Protein AF-A0A5S9IJX7-F1 (afdb_monomer_lite)

Structure (mmCIF, N/CA/C/O backbone):
data_AF-A0A5S9IJX7-F1
#
_entry.id   AF-A0A5S9IJX7-F1
#
loop_
_atom_site.group_PDB
_atom_site.id
_atom_site.type_symbol
_atom_site.label_atom_id
_atom_site.label_alt_id
_atom_site.label_comp_id
_atom_site.label_asym_id
_atom_site.label_entity_id
_atom_site.label_seq_id
_atom_site.pdbx_PDB_ins_code
_atom_site.Cartn_x
_atom_site.Cartn_y
_atom_site.Cartn_z
_atom_site.occupancy
_atom_site.B_iso_or_equiv
_atom_site.auth_seq_id
_atom_site.auth_comp_id
_atom_site.auth_asym_id
_atom_site.auth_atom_id
_atom_site.pdbx_PDB_model_num
ATOM 1 N N . MET A 1 1 ? 9.844 -19.567 -4.836 1.00 67.69 1 MET A N 1
ATOM 2 C CA . MET A 1 1 ? 9.032 -18.339 -4.987 1.00 67.69 1 MET A CA 1
ATOM 3 C C . MET A 1 1 ? 9.945 -17.162 -4.691 1.00 67.69 1 MET A C 1
ATOM 5 O O . MET A 1 1 ? 10.592 -17.200 -3.646 1.00 67.69 1 MET A O 1
ATOM 9 N N . PRO A 1 2 ? 10.034 -16.175 -5.593 1.00 82.31 2 PRO A N 1
ATOM 10 C CA . PRO A 1 2 ? 10.912 -15.022 -5.441 1.00 82.31 2 PRO A CA 1
ATOM 11 C C . PRO A 1 2 ? 10.590 -14.220 -4.182 1.00 82.31 2 PRO A C 1
ATOM 13 O O . PRO A 1 2 ? 9.447 -14.183 -3.715 1.00 82.31 2 PRO A O 1
ATOM 16 N N . VAL A 1 3 ? 11.617 -13.590 -3.617 1.00 82.75 3 VAL A N 1
ATOM 17 C CA . VAL A 1 3 ? 11.520 -12.880 -2.337 1.00 82.75 3 VAL A CA 1
ATOM 18 C C . VAL A 1 3 ? 10.507 -11.752 -2.435 1.00 82.75 3 VAL A C 1
ATOM 20 O O . VAL A 1 3 ? 10.593 -10.921 -3.332 1.00 82.75 3 VAL A O 1
ATOM 23 N N . GLY A 1 4 ? 9.562 -11.703 -1.497 1.00 84.38 4 GLY A N 1
ATOM 24 C CA . GLY A 1 4 ? 8.619 -10.589 -1.390 1.00 84.38 4 GLY A CA 1
ATOM 25 C C . GLY A 1 4 ? 7.703 -10.410 -2.603 1.00 84.38 4 GLY A C 1
ATOM 26 O O . GLY A 1 4 ? 7.164 -9.321 -2.774 1.00 84.38 4 GLY A O 1
ATOM 27 N N . PHE A 1 5 ? 7.539 -11.439 -3.445 1.00 94.62 5 PHE A N 1
ATOM 28 C CA . PHE A 1 5 ? 6.614 -11.380 -4.572 1.00 94.62 5 PHE A CA 1
ATOM 29 C C . PHE A 1 5 ? 5.185 -11.100 -4.089 1.00 94.62 5 PHE A C 1
ATOM 31 O O . PHE A 1 5 ? 4.666 -11.802 -3.218 1.00 94.62 5 PHE A O 1
ATOM 38 N N . CYS A 1 6 ? 4.535 -10.101 -4.680 1.00 94.06 6 CYS A N 1
ATOM 39 C CA . CYS A 1 6 ? 3.174 -9.716 -4.341 1.00 94.06 6 CYS A CA 1
ATOM 40 C C . CYS A 1 6 ? 2.447 -9.115 -5.547 1.00 94.06 6 CYS A C 1
ATOM 42 O O . CYS A 1 6 ? 2.953 -8.192 -6.187 1.00 94.06 6 CYS A O 1
ATOM 44 N N . TRP A 1 7 ? 1.233 -9.596 -5.823 1.00 96.31 7 TRP A N 1
ATOM 45 C CA . TRP A 1 7 ? 0.323 -8.946 -6.764 1.00 96.31 7 TRP A CA 1
ATOM 46 C C . TRP A 1 7 ? -0.302 -7.702 -6.131 1.00 96.31 7 TRP A C 1
ATOM 48 O O . TRP A 1 7 ? -0.957 -7.777 -5.088 1.00 96.31 7 TRP A O 1
ATOM 58 N N . ILE A 1 8 ? -0.132 -6.567 -6.803 1.00 95.94 8 ILE A N 1
ATOM 59 C CA . ILE A 1 8 ? -0.785 -5.302 -6.457 1.00 95.94 8 ILE A CA 1
ATOM 60 C C . ILE A 1 8 ? -2.074 -5.157 -7.252 1.00 95.94 8 ILE A C 1
ATOM 62 O O . ILE A 1 8 ? -3.125 -4.868 -6.684 1.00 95.94 8 ILE A O 1
ATOM 66 N N . ILE A 1 9 ? -2.002 -5.417 -8.554 1.00 93.31 9 ILE A N 1
ATOM 67 C CA . ILE A 1 9 ? -3.168 -5.595 -9.413 1.00 93.31 9 ILE A CA 1
ATOM 68 C C . ILE A 1 9 ? -3.103 -7.035 -9.894 1.00 93.31 9 ILE A C 1
ATOM 70 O O . ILE A 1 9 ? -2.139 -7.415 -10.566 1.00 93.31 9 ILE A O 1
ATOM 74 N N . ASP A 1 10 ? -4.095 -7.831 -9.507 1.00 93.88 10 ASP A N 1
ATOM 75 C CA . ASP A 1 10 ? -4.107 -9.269 -9.756 1.00 93.88 10 ASP A CA 1
ATOM 76 C C . ASP A 1 10 ? -3.834 -9.573 -11.233 1.00 93.88 10 ASP A C 1
ATOM 78 O O . ASP A 1 10 ? -4.521 -9.067 -12.122 1.00 93.88 10 ASP A O 1
ATOM 82 N N . GLN A 1 11 ? -2.802 -10.391 -11.473 1.00 94.62 11 GLN A N 1
ATOM 83 C CA . GLN A 1 11 ? -2.358 -10.833 -12.801 1.00 94.62 11 GLN A CA 1
ATOM 84 C C . GLN A 1 11 ? -1.969 -9.703 -13.771 1.00 94.62 11 GLN A C 1
ATOM 86 O O . GLN A 1 11 ? -1.942 -9.925 -14.976 1.00 94.62 11 GLN A O 1
ATOM 91 N N . LYS A 1 12 ? -1.678 -8.493 -13.277 1.00 97.50 12 LYS A N 1
ATOM 92 C CA . LYS A 1 12 ? -1.301 -7.344 -14.122 1.00 97.50 12 LYS A CA 1
ATOM 93 C C . LYS A 1 12 ? -0.068 -6.607 -13.628 1.00 97.50 12 LYS A C 1
ATOM 95 O O . LYS A 1 12 ? 0.806 -6.280 -14.421 1.00 97.50 12 LYS A O 1
ATOM 100 N N . LEU A 1 13 ? 0.001 -6.339 -12.325 1.00 98.50 13 LEU A N 1
ATOM 101 C CA . LEU A 1 13 ? 1.072 -5.549 -11.724 1.00 98.50 13 LEU A CA 1
ATOM 102 C C . LEU A 1 13 ? 1.528 -6.191 -10.419 1.00 98.50 13 LEU A C 1
ATOM 104 O O . LEU A 1 13 ? 0.732 -6.338 -9.487 1.00 98.50 13 LEU A O 1
ATOM 108 N N . ALA A 1 14 ? 2.808 -6.533 -10.340 1.00 98.31 14 ALA A N 1
ATOM 109 C CA . ALA A 1 14 ? 3.421 -7.127 -9.162 1.00 98.31 14 ALA A CA 1
ATOM 110 C C . ALA A 1 14 ? 4.657 -6.354 -8.692 1.00 98.31 14 ALA A C 1
ATOM 112 O O . ALA A 1 14 ? 5.340 -5.688 -9.471 1.00 98.31 14 ALA A O 1
ATOM 113 N N . GLY A 1 15 ? 4.962 -6.495 -7.404 1.00 97.94 15 GLY A N 1
ATOM 114 C CA . GLY A 1 15 ? 6.245 -6.135 -6.811 1.00 97.94 15 GLY A CA 1
ATOM 115 C C . GLY A 1 15 ? 7.007 -7.379 -6.363 1.00 97.94 15 GLY A C 1
ATOM 116 O O . GLY A 1 15 ? 6.388 -8.361 -5.958 1.00 97.94 15 GLY A O 1
ATOM 117 N N . ALA A 1 16 ? 8.336 -7.340 -6.400 1.00 97.06 16 ALA A N 1
ATOM 118 C CA . ALA A 1 16 ? 9.194 -8.351 -5.783 1.00 97.06 16 ALA A CA 1
ATOM 119 C C . ALA A 1 16 ? 10.541 -7.761 -5.340 1.00 97.06 16 ALA A C 1
ATOM 121 O O . ALA A 1 16 ? 10.917 -6.643 -5.705 1.00 97.06 16 ALA A O 1
ATOM 122 N N . GLY A 1 17 ? 11.281 -8.527 -4.542 1.00 95.62 17 GLY A N 1
ATOM 123 C CA . GLY A 1 17 ? 12.709 -8.331 -4.331 1.00 95.62 17 GLY A CA 1
ATOM 124 C C . GLY A 1 17 ? 13.518 -8.636 -5.591 1.00 95.62 17 GLY A C 1
ATOM 125 O O . GLY A 1 17 ? 12.995 -9.139 -6.587 1.00 95.62 17 GLY A O 1
ATOM 126 N N . GLN A 1 18 ? 14.807 -8.311 -5.548 1.00 96.94 18 GLN A N 1
ATOM 127 C CA . GLN A 1 18 ? 15.692 -8.499 -6.689 1.00 96.94 18 GLN A CA 1
ATOM 128 C C . GLN A 1 18 ? 15.738 -9.980 -7.103 1.00 96.94 18 GLN A C 1
ATOM 130 O O . GLN A 1 18 ? 15.989 -10.833 -6.244 1.00 96.94 18 GLN A O 1
ATOM 135 N N . PRO A 1 19 ? 15.559 -10.295 -8.397 1.00 96.38 19 PRO A N 1
ATOM 136 C CA . PRO A 1 19 ? 15.800 -11.639 -8.905 1.00 96.38 19 PRO A CA 1
ATOM 137 C C . PRO A 1 19 ? 17.241 -12.070 -8.609 1.00 96.38 19 PRO A C 1
ATOM 139 O O . PRO A 1 19 ? 18.171 -11.266 -8.728 1.00 96.38 19 PRO A O 1
ATOM 142 N N . GLY A 1 20 ? 17.435 -13.321 -8.200 1.00 94.06 20 GLY A N 1
ATOM 143 C CA . GLY A 1 20 ? 18.765 -13.846 -7.888 1.00 94.06 20 GLY A CA 1
ATOM 144 C C . GLY A 1 20 ? 19.318 -13.446 -6.515 1.00 94.06 20 GLY A C 1
ATOM 145 O O . GLY A 1 20 ? 20.493 -13.676 -6.242 1.00 94.06 20 GLY A O 1
ATOM 146 N N . LEU A 1 21 ? 18.520 -12.798 -5.652 1.00 90.00 21 LEU A N 1
ATOM 147 C CA . LEU A 1 21 ? 19.004 -12.347 -4.339 1.00 90.00 21 LEU A CA 1
ATOM 148 C C . LEU A 1 21 ? 19.183 -13.496 -3.337 1.00 90.00 21 LEU A C 1
ATOM 150 O O . LEU A 1 21 ? 20.100 -13.455 -2.521 1.00 90.00 21 LEU A O 1
ATOM 154 N N . ILE A 1 22 ? 18.279 -14.479 -3.366 1.00 88.25 22 ILE A N 1
ATOM 155 C CA . ILE A 1 22 ? 18.298 -15.652 -2.472 1.00 88.25 22 ILE A CA 1
ATOM 156 C C . ILE A 1 22 ? 18.379 -16.955 -3.270 1.00 88.25 22 ILE A C 1
ATOM 158 O O . ILE A 1 22 ? 19.121 -17.854 -2.884 1.00 88.25 22 ILE A O 1
ATOM 162 N N . HIS A 1 23 ? 17.621 -17.061 -4.362 1.00 86.50 23 HIS A N 1
ATOM 163 C CA . HIS A 1 23 ? 17.601 -18.236 -5.235 1.00 86.50 23 HIS A CA 1
ATOM 164 C C . HIS A 1 23 ? 18.436 -17.995 -6.492 1.00 86.50 23 HIS A C 1
ATOM 166 O O . HIS A 1 23 ? 18.895 -16.879 -6.732 1.00 86.50 23 HIS A O 1
ATOM 172 N N . ASP A 1 24 ? 18.605 -19.035 -7.308 1.00 93.31 24 ASP A N 1
ATOM 173 C CA . ASP A 1 24 ? 19.149 -18.865 -8.649 1.00 93.31 24 ASP A CA 1
ATOM 174 C C . ASP A 1 24 ? 18.222 -17.958 -9.477 1.00 93.31 24 ASP A C 1
ATOM 176 O O . ASP A 1 24 ? 16.998 -18.112 -9.497 1.00 93.31 24 ASP A O 1
ATOM 180 N N . ILE A 1 25 ? 18.806 -16.985 -10.168 1.00 94.94 25 ILE A N 1
ATOM 181 C CA . ILE A 1 25 ? 18.053 -16.004 -10.949 1.00 94.94 25 ILE A CA 1
ATOM 182 C C . ILE A 1 25 ? 17.261 -16.639 -12.103 1.00 94.94 25 ILE A C 1
ATOM 184 O O . ILE A 1 25 ? 16.181 -16.156 -12.444 1.00 94.94 25 ILE A O 1
ATOM 188 N N . ALA A 1 26 ? 17.744 -17.745 -12.677 1.00 95.81 26 ALA A N 1
ATOM 189 C CA . ALA A 1 26 ? 17.033 -18.484 -13.712 1.00 95.81 26 ALA A CA 1
ATOM 190 C C . ALA A 1 26 ? 15.770 -19.165 -13.160 1.00 95.81 26 ALA A C 1
ATOM 192 O O . ALA A 1 26 ? 14.773 -19.280 -13.880 1.00 95.81 26 ALA A O 1
ATOM 193 N N . GLU A 1 27 ? 15.771 -19.576 -11.887 1.00 95.56 27 GLU A N 1
ATOM 194 C CA . GLU A 1 27 ? 14.575 -20.094 -11.213 1.00 95.56 27 GLU A CA 1
ATOM 195 C C . GLU A 1 27 ? 13.548 -18.984 -10.978 1.00 95.56 27 GLU A C 1
ATOM 197 O O . GLU A 1 27 ? 12.366 -19.176 -11.275 1.00 95.56 27 GLU A O 1
ATOM 202 N N . ASP A 1 28 ? 13.987 -17.806 -10.520 1.00 96.19 28 ASP A N 1
ATOM 203 C CA . ASP A 1 28 ? 13.107 -16.643 -10.345 1.00 96.19 28 ASP A CA 1
ATOM 204 C C . ASP A 1 28 ? 12.474 -16.226 -11.686 1.00 96.19 28 ASP A C 1
ATOM 206 O O . ASP A 1 28 ? 11.262 -16.021 -11.775 1.00 96.19 28 ASP A O 1
ATOM 210 N N . TYR A 1 29 ? 13.260 -16.183 -12.764 1.00 97.12 29 TYR A N 1
ATOM 211 C CA . TYR A 1 29 ? 12.762 -15.914 -14.114 1.00 97.12 29 TYR A CA 1
ATOM 212 C C . TYR A 1 29 ? 11.815 -16.997 -14.634 1.00 97.12 29 TYR A C 1
ATOM 214 O O . TYR A 1 29 ? 10.776 -16.679 -15.215 1.00 97.12 29 TYR A O 1
ATOM 222 N N . SER A 1 30 ? 12.108 -18.274 -14.393 1.00 96.19 30 SER A N 1
ATOM 223 C CA . SER A 1 30 ? 11.190 -19.363 -14.750 1.00 96.19 30 SER A CA 1
ATOM 224 C C . SER A 1 30 ? 9.860 -19.236 -14.003 1.00 96.19 30 SER A C 1
ATOM 226 O O . SER A 1 30 ? 8.791 -19.424 -14.585 1.00 96.19 30 SER A O 1
ATOM 228 N N . TYR A 1 31 ? 9.907 -18.841 -12.730 1.00 96.38 31 TYR A N 1
ATOM 229 C CA . TYR A 1 31 ? 8.720 -18.568 -11.931 1.00 96.38 31 TYR A CA 1
ATOM 230 C C . TYR A 1 31 ? 7.906 -17.392 -12.491 1.00 96.38 31 TYR A C 1
ATOM 232 O O . TYR A 1 31 ? 6.695 -17.522 -12.666 1.00 96.38 31 TYR A O 1
ATOM 240 N N . TYR A 1 32 ? 8.548 -16.273 -12.839 1.00 97.56 32 TYR A N 1
ATOM 241 C CA . TYR A 1 32 ? 7.862 -15.123 -13.438 1.00 97.56 32 TYR A CA 1
ATOM 242 C C . TYR A 1 32 ? 7.209 -15.455 -14.783 1.00 97.56 32 TYR A C 1
ATOM 244 O O . TYR A 1 32 ? 6.076 -15.035 -15.019 1.00 97.56 32 TYR A O 1
ATOM 252 N N . LYS A 1 33 ? 7.855 -16.270 -15.629 1.00 97.31 33 LYS A N 1
ATOM 253 C CA . LYS A 1 33 ? 7.237 -16.763 -16.871 1.00 97.31 33 LYS A CA 1
ATOM 254 C C . LYS A 1 33 ? 5.961 -17.552 -16.618 1.00 97.31 33 LYS A C 1
ATOM 256 O O . LYS A 1 33 ? 4.965 -17.326 -17.296 1.00 97.31 33 LYS A O 1
ATOM 261 N N . ASN A 1 34 ? 5.982 -18.457 -15.642 1.00 96.69 34 ASN A N 1
ATOM 262 C CA . ASN A 1 34 ? 4.815 -19.275 -15.303 1.00 96.69 34 ASN A CA 1
ATOM 263 C C . ASN A 1 34 ? 3.639 -18.435 -14.782 1.00 96.69 34 ASN A C 1
ATOM 265 O O . ASN A 1 34 ? 2.491 -18.857 -14.884 1.00 96.69 34 ASN A O 1
ATOM 269 N N . LEU A 1 35 ? 3.921 -17.245 -14.247 1.00 96.50 35 LEU A N 1
ATOM 270 C CA . LEU A 1 35 ? 2.923 -16.264 -13.830 1.00 96.50 35 LEU A CA 1
ATOM 271 C C . LEU A 1 35 ? 2.468 -15.317 -14.952 1.00 96.50 35 LEU A C 1
ATOM 273 O O . LEU A 1 35 ? 1.619 -14.465 -14.705 1.00 96.50 35 LEU A O 1
ATOM 277 N N . GLY A 1 36 ? 3.026 -15.442 -16.159 1.00 97.69 36 GLY A N 1
ATOM 278 C CA . GLY A 1 36 ? 2.688 -14.592 -17.300 1.00 97.69 36 GLY A CA 1
ATOM 279 C C . GLY A 1 36 ? 3.340 -13.208 -17.285 1.00 97.69 36 GLY A C 1
ATOM 280 O O . GLY A 1 36 ? 2.957 -12.371 -18.098 1.00 97.69 36 GLY A O 1
ATOM 281 N N . ILE A 1 37 ? 4.321 -12.953 -16.405 1.00 98.62 37 ILE A N 1
ATOM 282 C CA . ILE A 1 37 ? 5.107 -11.709 -16.435 1.00 98.62 37 ILE A CA 1
ATOM 283 C C . ILE A 1 37 ? 5.782 -11.585 -17.805 1.00 98.62 37 ILE A C 1
ATOM 285 O O . ILE A 1 37 ? 6.451 -12.516 -18.253 1.00 98.62 37 ILE A O 1
ATOM 289 N N . SER A 1 38 ? 5.634 -10.434 -18.454 1.00 98.50 38 SER A N 1
ATOM 290 C CA . SER A 1 38 ? 6.259 -10.130 -19.748 1.00 98.50 38 SER A CA 1
ATOM 291 C C . SER A 1 38 ? 7.217 -8.945 -19.669 1.00 98.50 38 SER A C 1
ATOM 293 O O . SER A 1 38 ? 8.165 -8.885 -20.450 1.00 98.50 38 SER A O 1
ATOM 295 N N . PHE A 1 39 ? 7.029 -8.049 -18.696 1.00 98.75 39 PHE A N 1
ATOM 296 C CA . PHE A 1 39 ? 7.802 -6.819 -18.552 1.00 98.75 39 PHE A CA 1
ATOM 297 C C . PHE A 1 39 ? 8.366 -6.677 -17.133 1.00 98.75 39 PHE A C 1
ATOM 299 O O . PHE A 1 39 ? 7.620 -6.682 -16.156 1.00 98.75 39 PHE A O 1
ATOM 306 N N . ILE A 1 40 ? 9.689 -6.541 -17.010 1.00 98.75 40 ILE A N 1
ATOM 307 C CA . ILE A 1 40 ? 10.384 -6.358 -15.732 1.00 98.75 40 ILE A CA 1
ATOM 308 C C . ILE A 1 40 ? 11.008 -4.962 -15.655 1.00 98.75 40 ILE A C 1
ATOM 310 O O . ILE A 1 40 ? 11.791 -4.557 -16.517 1.00 98.75 40 ILE A O 1
ATOM 314 N N . VAL A 1 41 ? 10.689 -4.243 -14.580 1.00 98.75 41 VAL A N 1
ATOM 315 C CA . VAL A 1 41 ? 11.239 -2.927 -14.254 1.00 98.75 41 VAL A CA 1
ATOM 316 C C . VAL A 1 41 ? 12.215 -3.058 -13.084 1.00 98.75 41 VAL A C 1
ATOM 318 O O . VAL A 1 41 ? 11.820 -3.351 -11.952 1.00 98.75 41 VAL A O 1
ATOM 321 N N . ASN A 1 42 ? 13.494 -2.810 -13.356 1.00 98.44 42 ASN A N 1
ATOM 322 C CA . ASN A 1 42 ? 14.564 -2.787 -12.366 1.00 98.44 42 ASN A CA 1
ATOM 323 C C . ASN A 1 42 ? 14.728 -1.371 -11.795 1.00 98.44 42 ASN A C 1
ATOM 325 O O . ASN A 1 42 ? 15.123 -0.453 -12.515 1.00 98.44 42 ASN A O 1
ATOM 329 N N . LEU A 1 43 ? 14.466 -1.210 -10.495 1.00 98.56 43 LEU A N 1
ATOM 330 C CA . LEU A 1 43 ? 14.587 0.059 -9.765 1.00 98.56 43 LEU A CA 1
ATOM 331 C C . LEU A 1 43 ? 15.908 0.214 -8.996 1.00 98.56 43 LEU A C 1
ATOM 333 O O . LEU A 1 43 ? 16.112 1.208 -8.295 1.00 98.56 43 LEU A O 1
ATOM 337 N N . THR A 1 44 ? 16.782 -0.791 -9.052 1.00 97.56 44 THR A N 1
ATOM 338 C CA . THR A 1 44 ? 18.091 -0.743 -8.391 1.00 97.56 44 THR A CA 1
ATOM 339 C C . THR A 1 44 ? 19.068 0.138 -9.158 1.00 97.56 44 THR A C 1
ATOM 341 O O . THR A 1 44 ? 18.905 0.409 -10.344 1.00 97.56 44 THR A O 1
ATOM 344 N N . GLU A 1 45 ? 20.113 0.589 -8.477 1.00 96.31 45 GLU A N 1
ATOM 345 C CA . GLU A 1 45 ? 21.146 1.456 -9.039 1.00 96.31 45 GLU A CA 1
ATOM 346 C C . GLU A 1 45 ? 21.928 0.776 -10.167 1.00 96.31 45 GLU A C 1
ATOM 348 O O . GLU A 1 45 ? 22.401 1.438 -11.087 1.00 96.31 45 GLU A O 1
ATOM 353 N N . ASN A 1 46 ? 22.031 -0.552 -10.113 1.00 95.62 46 ASN A N 1
ATOM 354 C CA . ASN A 1 46 ? 22.845 -1.345 -11.019 1.00 95.62 46 ASN A CA 1
ATOM 355 C C . ASN A 1 46 ? 21.979 -2.258 -11.890 1.00 95.62 46 ASN A C 1
ATOM 357 O O . ASN A 1 46 ? 20.892 -2.689 -11.509 1.00 95.62 46 ASN A O 1
ATOM 361 N N . ILE A 1 47 ? 22.496 -2.604 -13.064 1.00 94.81 47 ILE A N 1
ATOM 362 C CA . ILE A 1 47 ? 21.921 -3.676 -13.877 1.00 94.81 47 ILE A CA 1
ATOM 363 C C . ILE A 1 47 ? 22.129 -5.004 -13.136 1.00 94.81 47 ILE A C 1
ATOM 365 O O . ILE A 1 47 ? 23.189 -5.227 -12.546 1.00 94.81 47 ILE A O 1
ATOM 369 N N . VAL A 1 48 ? 21.128 -5.883 -13.172 1.00 93.38 48 VAL A N 1
ATOM 370 C CA . VAL A 1 48 ? 21.186 -7.218 -12.564 1.00 93.38 48 VAL A CA 1
ATOM 371 C C . VAL A 1 48 ? 21.420 -8.244 -13.677 1.00 93.38 48 VAL A C 1
ATOM 373 O O . VAL A 1 48 ? 20.504 -8.498 -14.456 1.00 93.38 48 VAL A O 1
ATOM 376 N N . PRO A 1 49 ? 22.634 -8.805 -13.818 1.00 93.19 49 PRO A N 1
ATOM 377 C CA . PRO A 1 49 ? 22.900 -9.848 -14.800 1.00 93.19 49 PRO A CA 1
ATOM 378 C C . PRO A 1 49 ? 22.486 -11.241 -14.283 1.00 93.19 49 PRO A C 1
ATOM 380 O O . PRO A 1 49 ? 22.606 -11.500 -13.084 1.00 93.19 49 PRO A O 1
ATOM 383 N N . PRO A 1 50 ? 22.112 -12.175 -15.177 1.00 94.62 50 PRO A N 1
ATOM 384 C CA . PRO A 1 50 ? 21.813 -11.973 -16.596 1.00 94.62 50 PRO A CA 1
ATOM 385 C C . PRO A 1 50 ? 20.564 -11.107 -16.808 1.00 94.62 50 PRO A C 1
ATOM 387 O O . PRO A 1 50 ? 19.630 -11.164 -16.019 1.00 94.62 50 PRO A O 1
ATOM 390 N N . SER A 1 51 ? 20.540 -10.331 -17.896 1.00 95.12 51 SER A N 1
ATOM 391 C CA . SER A 1 51 ? 19.389 -9.471 -18.210 1.00 95.12 51 SER A CA 1
ATOM 392 C C . SER A 1 51 ? 18.116 -10.310 -18.430 1.00 95.12 51 SER A C 1
ATOM 394 O O . SER A 1 51 ? 18.179 -11.324 -19.138 1.00 95.12 51 SER A O 1
ATOM 396 N N . PRO A 1 52 ? 16.947 -9.858 -17.935 1.00 97.00 52 PRO A N 1
ATOM 397 C CA . PRO A 1 52 ? 15.640 -10.434 -18.249 1.00 97.00 52 PRO A CA 1
ATOM 398 C C . PRO A 1 52 ? 15.389 -10.654 -19.749 1.00 97.00 52 PRO A C 1
ATOM 400 O O . PRO A 1 52 ? 14.714 -11.609 -20.135 1.00 97.00 52 PRO A O 1
ATOM 403 N N . THR A 1 53 ? 15.966 -9.819 -20.616 1.00 97.19 53 THR A N 1
ATOM 404 C CA . THR A 1 53 ? 15.814 -9.947 -22.076 1.00 97.19 53 THR A CA 1
ATOM 405 C C . THR A 1 53 ? 16.348 -11.269 -22.620 1.00 97.19 53 THR A C 1
ATOM 407 O O . THR A 1 53 ? 15.768 -11.828 -23.549 1.00 97.19 53 THR A O 1
ATOM 410 N N . GLN A 1 54 ? 17.378 -11.843 -21.990 1.00 96.69 54 GLN A N 1
ATOM 411 C CA . GLN A 1 54 ? 17.914 -13.162 -22.353 1.00 96.69 54 GLN A CA 1
ATOM 412 C C . GLN A 1 54 ? 16.912 -14.289 -22.087 1.00 96.69 54 GLN A C 1
ATOM 414 O O . GLN A 1 54 ? 16.978 -15.349 -22.704 1.00 96.69 54 GLN A O 1
ATOM 419 N N . TYR A 1 55 ? 15.955 -14.041 -21.196 1.00 96.81 55 TYR A N 1
ATOM 420 C CA . TYR A 1 55 ? 14.874 -14.954 -20.866 1.00 96.81 55 TYR A CA 1
ATOM 421 C C . TYR A 1 55 ? 13.578 -14.575 -21.590 1.00 96.81 55 TYR A C 1
ATOM 423 O O . TYR A 1 55 ? 12.580 -15.259 -21.411 1.00 96.81 55 TYR A O 1
ATOM 431 N N . GLY A 1 56 ? 13.573 -13.565 -22.463 1.00 97.06 56 GLY A N 1
ATOM 432 C CA . GLY A 1 56 ? 12.402 -13.175 -23.252 1.00 97.06 56 GLY A CA 1
ATOM 433 C C . GLY A 1 56 ? 11.433 -12.230 -22.539 1.00 97.06 56 GLY A C 1
ATOM 434 O O . GLY A 1 56 ? 10.290 -12.123 -22.969 1.00 97.06 56 GLY A O 1
ATOM 435 N N . PHE A 1 57 ? 11.869 -11.553 -21.474 1.00 98.38 57 PHE A N 1
ATOM 436 C CA . PHE A 1 57 ? 11.124 -10.429 -20.903 1.00 98.38 57 PHE A CA 1
ATOM 437 C C . PHE A 1 57 ? 11.525 -9.120 -21.585 1.00 98.38 57 PHE A C 1
ATOM 439 O O . PHE A 1 57 ? 12.690 -8.916 -21.929 1.00 98.38 57 PHE A O 1
ATOM 446 N N . ARG A 1 58 ? 10.590 -8.179 -21.696 1.00 98.25 58 ARG A N 1
ATOM 447 C CA . ARG A 1 58 ? 10.927 -6.763 -21.849 1.00 98.25 58 ARG A CA 1
ATOM 448 C C . ARG A 1 58 ? 11.599 -6.287 -20.557 1.00 98.25 58 ARG A C 1
ATOM 450 O O . ARG A 1 58 ? 11.181 -6.666 -19.464 1.00 98.25 58 ARG A O 1
ATOM 457 N N . GLU A 1 59 ? 12.625 -5.449 -20.668 1.00 98.12 59 GLU A N 1
ATOM 458 C CA . GLU A 1 59 ? 13.319 -4.869 -19.513 1.00 98.12 59 GLU A CA 1
ATOM 459 C C . GLU A 1 59 ? 13.288 -3.341 -19.570 1.00 98.12 59 GLU A C 1
ATOM 461 O O . GLU A 1 59 ? 13.519 -2.740 -20.621 1.00 98.12 59 GLU A O 1
ATOM 466 N N . LYS A 1 60 ? 13.059 -2.712 -18.415 1.00 98.31 60 LYS A N 1
ATOM 467 C CA . LYS A 1 60 ? 13.297 -1.285 -18.190 1.00 98.31 60 LYS A CA 1
ATOM 468 C C . LYS A 1 60 ? 14.173 -1.117 -16.960 1.00 98.31 60 LYS A C 1
ATOM 470 O O . LYS A 1 60 ? 13.801 -1.538 -15.869 1.00 98.31 60 LYS A O 1
ATOM 475 N N . HIS A 1 61 ? 15.305 -0.440 -17.116 1.00 98.44 61 HIS A N 1
ATOM 476 C CA . HIS A 1 61 ? 16.117 0.004 -15.985 1.00 98.44 61 HIS A CA 1
ATOM 477 C C . HIS A 1 61 ? 15.770 1.454 -15.644 1.00 98.44 61 HIS A C 1
ATOM 479 O O . HIS A 1 61 ? 15.851 2.338 -16.498 1.00 98.44 61 HIS A O 1
ATOM 485 N N . PHE A 1 62 ? 15.345 1.688 -14.406 1.00 98.25 62 PHE A N 1
ATOM 486 C CA . PHE A 1 62 ? 15.013 3.003 -13.869 1.00 98.25 62 PHE A CA 1
ATOM 487 C C . PHE A 1 62 ? 15.661 3.146 -12.484 1.00 98.25 62 PHE A C 1
ATOM 489 O O . PHE A 1 62 ? 15.032 2.838 -11.474 1.00 98.25 62 PHE A O 1
ATOM 496 N N . PRO A 1 63 ? 16.940 3.542 -12.408 1.00 97.56 63 PRO A N 1
ATOM 497 C CA . PRO A 1 63 ? 17.675 3.520 -11.153 1.00 97.56 63 PRO A CA 1
ATOM 498 C C . PRO A 1 63 ? 17.140 4.561 -10.165 1.00 97.56 63 PRO A C 1
ATOM 500 O O . PRO A 1 63 ? 17.035 5.747 -10.479 1.00 97.56 63 PRO A O 1
ATOM 503 N N . ILE A 1 64 ? 16.855 4.115 -8.943 1.00 95.81 64 ILE A N 1
ATOM 504 C CA . ILE A 1 64 ? 16.552 4.971 -7.794 1.00 95.81 64 ILE A CA 1
ATOM 505 C C . ILE A 1 64 ? 17.557 4.621 -6.700 1.00 95.81 64 ILE A C 1
ATOM 507 O O . ILE A 1 64 ? 17.674 3.447 -6.332 1.00 95.81 64 ILE A O 1
ATOM 511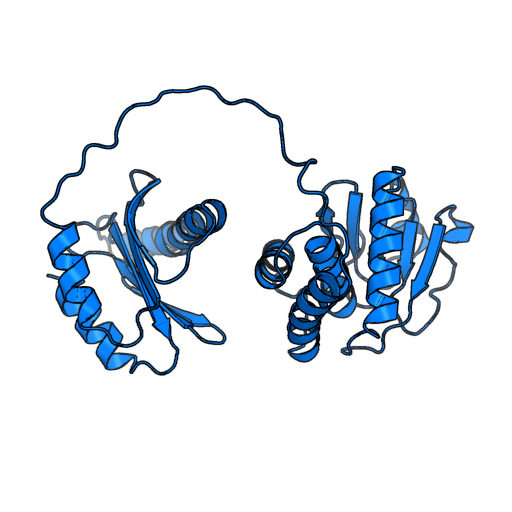 N N . ASN A 1 65 ? 18.261 5.624 -6.169 1.00 92.06 65 ASN A N 1
ATOM 512 C CA . ASN A 1 65 ? 19.195 5.434 -5.056 1.00 92.06 65 ASN A CA 1
ATOM 513 C C . ASN A 1 65 ? 18.494 4.765 -3.869 1.00 92.06 65 ASN A C 1
ATOM 515 O O . ASN A 1 65 ? 17.321 5.041 -3.591 1.00 92.06 65 ASN A O 1
ATOM 519 N N . ASP A 1 66 ? 19.198 3.878 -3.169 1.00 84.69 66 ASP A N 1
ATOM 520 C CA . ASP A 1 66 ? 18.614 3.161 -2.045 1.00 84.69 66 ASP A CA 1
ATOM 521 C C . ASP A 1 66 ? 18.025 4.110 -0.996 1.00 84.69 66 ASP A C 1
ATOM 523 O O . ASP A 1 66 ? 18.539 5.203 -0.750 1.00 84.69 66 ASP A O 1
ATOM 527 N N . MET A 1 67 ? 16.888 3.695 -0.429 1.00 75.06 67 MET A N 1
ATOM 528 C CA . MET A 1 67 ? 16.094 4.457 0.547 1.00 75.06 67 MET A CA 1
ATOM 529 C C . MET A 1 67 ? 15.618 5.853 0.096 1.00 75.06 67 MET A C 1
ATOM 531 O O . MET A 1 67 ? 14.944 6.536 0.860 1.00 75.06 67 MET A O 1
ATOM 535 N N . SER A 1 68 ? 15.899 6.251 -1.145 1.00 86.62 68 SER A N 1
ATOM 536 C CA . SER A 1 68 ? 15.598 7.582 -1.673 1.00 86.62 68 SER A CA 1
ATOM 537 C C . SER A 1 68 ? 14.291 7.596 -2.477 1.00 86.62 68 SER A C 1
ATOM 539 O O . SER A 1 68 ? 13.600 6.577 -2.612 1.00 86.62 68 SER A O 1
ATOM 541 N N . ILE A 1 69 ? 13.964 8.768 -3.022 1.00 93.31 69 ILE A N 1
ATOM 542 C CA . ILE A 1 69 ? 12.828 9.014 -3.917 1.00 93.31 69 ILE A CA 1
ATOM 543 C C . ILE A 1 69 ? 13.292 9.147 -5.375 1.00 93.31 69 ILE A C 1
ATOM 545 O O . ILE A 1 69 ? 14.437 9.536 -5.626 1.00 93.31 69 ILE A O 1
ATOM 549 N N . PRO A 1 70 ? 12.435 8.835 -6.360 1.00 94.06 70 PRO A N 1
ATOM 550 C CA . PRO A 1 70 ? 12.749 9.081 -7.760 1.00 94.06 70 PRO A CA 1
ATOM 551 C C . PRO A 1 70 ? 12.586 10.565 -8.121 1.00 94.06 70 PRO A C 1
ATOM 553 O O . PRO A 1 70 ? 11.993 11.359 -7.392 1.00 94.06 70 PRO A O 1
ATOM 556 N N . ASN A 1 71 ? 13.069 10.947 -9.302 1.00 95.94 71 ASN A N 1
ATOM 557 C CA . ASN A 1 71 ? 12.741 12.247 -9.881 1.00 95.94 71 ASN A CA 1
ATOM 558 C C . ASN A 1 71 ? 11.264 12.279 -10.323 1.00 95.94 71 ASN A C 1
ATOM 560 O O . ASN A 1 71 ? 10.818 11.370 -11.018 1.00 95.94 71 ASN A O 1
ATOM 564 N N . MET A 1 72 ? 10.524 13.328 -9.953 1.00 94.81 72 MET A N 1
ATOM 565 C CA . MET A 1 72 ? 9.065 13.404 -10.127 1.00 94.81 72 MET A CA 1
ATOM 566 C C . MET A 1 72 ? 8.594 13.281 -11.597 1.00 94.81 72 MET A C 1
ATOM 568 O O . MET A 1 72 ? 7.846 12.343 -11.884 1.00 94.81 72 MET A O 1
ATOM 572 N N . PRO A 1 73 ? 9.049 14.118 -12.559 1.00 94.62 73 PRO A N 1
ATOM 573 C CA . PRO A 1 73 ? 8.720 13.927 -13.977 1.00 94.62 73 PRO A CA 1
ATOM 574 C C . PRO A 1 73 ? 9.089 12.544 -14.526 1.00 94.62 73 PRO A C 1
ATOM 576 O O . PRO A 1 73 ? 8.300 11.929 -15.240 1.00 94.62 73 PRO A O 1
ATOM 579 N N . ALA A 1 74 ? 10.272 12.033 -14.176 1.00 95.75 74 ALA A N 1
ATOM 580 C CA . ALA A 1 74 ? 10.739 10.739 -14.669 1.00 95.75 74 ALA A CA 1
ATOM 581 C C . ALA A 1 74 ? 9.908 9.572 -14.099 1.00 95.75 74 ALA A C 1
ATOM 583 O O . ALA A 1 74 ? 9.573 8.634 -14.821 1.00 95.75 74 ALA A O 1
ATOM 584 N N . ALA A 1 75 ? 9.522 9.648 -12.822 1.00 97.69 75 ALA A N 1
ATOM 585 C CA . ALA A 1 75 ? 8.617 8.692 -12.190 1.00 97.69 75 ALA A CA 1
ATOM 586 C C . ALA A 1 75 ? 7.233 8.723 -12.843 1.00 97.69 75 ALA A C 1
ATOM 588 O O . ALA A 1 75 ? 6.626 7.674 -13.046 1.00 97.69 75 ALA A O 1
ATOM 589 N N . HIS A 1 76 ? 6.746 9.910 -13.212 1.00 97.56 76 HIS A N 1
ATOM 590 C CA . HIS A 1 76 ? 5.485 10.048 -13.928 1.00 97.56 76 HIS A CA 1
ATOM 591 C C . HIS A 1 76 ? 5.519 9.356 -15.294 1.00 97.56 76 HIS A C 1
ATOM 593 O O . HIS A 1 76 ? 4.652 8.528 -15.568 1.00 97.56 76 HIS A O 1
ATOM 599 N N . GLN A 1 77 ? 6.562 9.603 -16.089 1.00 97.56 77 GLN A N 1
ATOM 600 C CA . GLN A 1 77 ? 6.769 8.924 -17.372 1.00 97.56 77 GLN A CA 1
ATOM 601 C C . GLN A 1 77 ? 6.862 7.402 -17.217 1.00 97.56 77 GLN A C 1
ATOM 603 O O . GLN A 1 77 ? 6.273 6.668 -18.006 1.00 97.56 77 GLN A O 1
ATOM 608 N N . LEU A 1 78 ? 7.561 6.919 -16.183 1.00 98.56 78 LEU A N 1
ATOM 609 C CA . LEU A 1 78 ? 7.633 5.489 -15.893 1.00 98.56 78 LEU A CA 1
ATOM 610 C C . LEU A 1 78 ? 6.250 4.907 -15.565 1.00 98.56 78 LEU A C 1
ATOM 612 O O . LEU A 1 78 ? 5.903 3.850 -16.081 1.00 98.56 78 LEU A O 1
ATOM 616 N N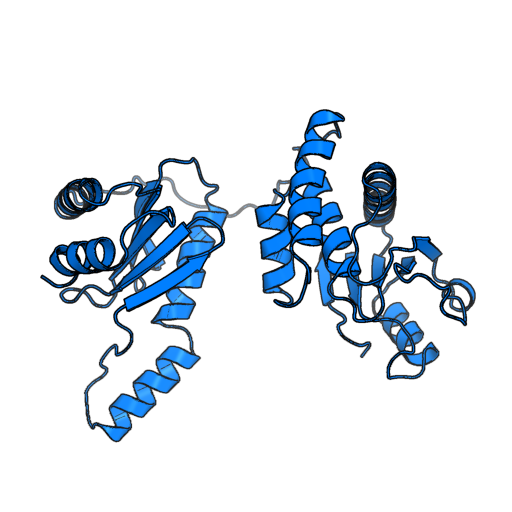 . CYS A 1 79 ? 5.457 5.579 -14.727 1.00 98.56 79 CYS A N 1
ATOM 617 C CA . CYS A 1 79 ? 4.111 5.113 -14.386 1.00 98.56 79 CYS A CA 1
ATOM 618 C C . CYS A 1 79 ? 3.206 5.073 -15.624 1.00 98.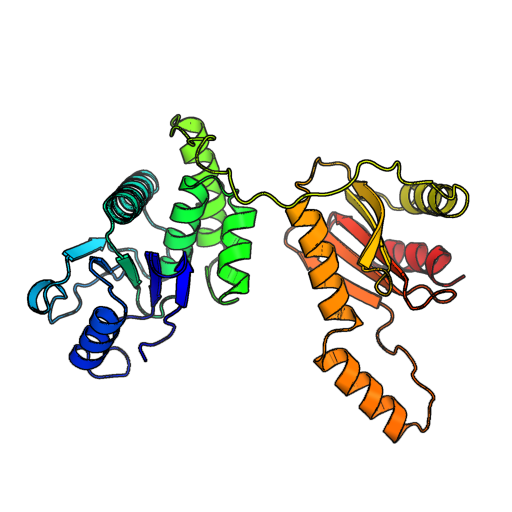56 79 CYS A C 1
ATOM 620 O O . CYS A 1 79 ? 2.481 4.101 -15.803 1.00 98.56 79 CYS A O 1
ATOM 622 N N . GLN A 1 80 ? 3.286 6.075 -16.506 1.00 97.81 80 GLN A N 1
ATOM 623 C CA . GLN A 1 80 ? 2.573 6.056 -17.786 1.00 97.81 80 GLN A CA 1
ATOM 624 C C . GLN A 1 80 ? 3.005 4.865 -18.651 1.00 97.81 80 GLN A C 1
ATOM 626 O O . GLN A 1 80 ? 2.151 4.141 -19.146 1.00 97.81 80 GLN A O 1
ATOM 631 N N . GLU A 1 81 ? 4.311 4.612 -18.785 1.00 98.50 81 GLU A N 1
ATOM 632 C CA . GLU A 1 81 ? 4.828 3.466 -19.545 1.00 98.50 81 GLU A CA 1
ATOM 633 C C . GLU A 1 81 ? 4.320 2.127 -18.985 1.00 98.50 81 GLU A C 1
ATOM 635 O O . GLU A 1 81 ? 3.894 1.264 -19.751 1.00 98.50 81 GLU A O 1
ATOM 640 N N . ILE A 1 82 ? 4.320 1.965 -17.657 1.00 98.62 82 ILE A N 1
ATOM 641 C CA . ILE A 1 82 ? 3.812 0.763 -16.980 1.00 98.62 82 ILE A CA 1
ATOM 642 C C . ILE A 1 82 ? 2.318 0.573 -17.253 1.00 98.62 82 ILE A C 1
ATOM 644 O O . ILE A 1 82 ? 1.900 -0.525 -17.614 1.00 98.62 82 ILE A O 1
ATOM 648 N N . LEU A 1 83 ? 1.507 1.619 -17.073 1.00 98.06 83 LEU A N 1
ATOM 649 C CA . LEU A 1 83 ? 0.058 1.518 -17.246 1.00 98.06 83 LEU A CA 1
ATOM 650 C C . LEU A 1 83 ? -0.335 1.283 -18.707 1.00 98.06 83 LEU A C 1
ATOM 652 O O . LEU A 1 83 ? -1.208 0.458 -18.958 1.00 98.06 83 LEU A O 1
ATOM 656 N N . THR A 1 84 ? 0.345 1.925 -19.659 1.00 98.25 84 THR A N 1
ATOM 657 C CA . THR A 1 84 ? 0.154 1.658 -21.091 1.00 98.25 84 THR A CA 1
ATOM 658 C C . THR A 1 84 ? 0.489 0.209 -21.428 1.00 98.25 84 THR A C 1
ATOM 660 O O . THR A 1 84 ? -0.307 -0.451 -22.086 1.00 98.25 84 THR A O 1
ATOM 663 N N . ALA A 1 85 ? 1.608 -0.326 -20.925 1.00 98.19 85 ALA A N 1
ATOM 664 C CA . ALA A 1 85 ? 1.962 -1.729 -21.141 1.00 98.19 85 ALA A CA 1
ATOM 665 C C . ALA A 1 85 ? 0.879 -2.679 -20.590 1.00 98.19 85 ALA A C 1
ATOM 667 O O . ALA A 1 85 ? 0.492 -3.636 -21.257 1.00 98.19 85 ALA A O 1
ATOM 668 N N . ILE A 1 86 ? 0.333 -2.385 -19.404 1.00 98.31 86 ILE A N 1
ATOM 669 C CA . ILE A 1 86 ? -0.778 -3.156 -18.821 1.00 98.31 86 ILE A CA 1
ATOM 670 C C . ILE A 1 86 ? -2.038 -3.086 -19.697 1.00 98.31 86 ILE A C 1
ATOM 672 O O . ILE A 1 86 ? -2.710 -4.102 -19.885 1.00 98.31 86 ILE A O 1
ATOM 676 N N . ASP A 1 87 ? -2.374 -1.909 -20.227 1.00 97.06 87 ASP A N 1
ATOM 677 C CA . ASP A 1 87 ? -3.522 -1.726 -21.124 1.00 97.06 87 ASP A CA 1
ATOM 678 C C . ASP A 1 87 ? -3.329 -2.439 -22.476 1.00 97.06 87 ASP A C 1
ATOM 680 O O . ASP A 1 87 ? -4.302 -2.912 -23.066 1.00 97.06 87 ASP A O 1
ATOM 684 N N . GLU A 1 88 ? -2.083 -2.597 -22.927 1.00 97.38 88 GLU A N 1
ATOM 685 C CA . GLU A 1 88 ? -1.690 -3.388 -24.103 1.00 97.38 88 GLU A CA 1
ATOM 686 C C . GLU A 1 88 ? -1.623 -4.905 -23.827 1.00 97.38 88 GLU A C 1
ATOM 688 O O . GLU A 1 88 ? -1.360 -5.696 -24.734 1.00 97.38 88 GLU A O 1
ATOM 693 N N . GLY A 1 89 ? -1.920 -5.333 -22.595 1.00 97.31 89 GLY A N 1
ATOM 694 C CA . GLY A 1 89 ? -1.999 -6.740 -22.199 1.00 97.31 89 GLY A CA 1
ATOM 695 C C . GLY A 1 89 ? -0.701 -7.330 -21.647 1.00 97.31 89 GLY A C 1
ATOM 696 O O . GLY A 1 89 ? -0.636 -8.542 -21.437 1.00 97.31 89 GLY A O 1
ATOM 697 N N . GLU A 1 90 ? 0.322 -6.511 -21.394 1.00 98.44 90 GLU A N 1
ATOM 698 C CA . GLU A 1 90 ? 1.525 -6.949 -20.689 1.00 98.44 90 GLU A CA 1
ATOM 699 C C . GLU A 1 90 ? 1.257 -7.156 -19.192 1.00 98.44 90 GLU A C 1
ATOM 701 O O . GLU A 1 90 ? 0.440 -6.473 -18.571 1.00 98.44 90 GLU A O 1
ATOM 706 N N . THR A 1 91 ? 2.014 -8.071 -18.585 1.00 98.62 91 THR A N 1
ATOM 707 C CA . THR A 1 91 ? 2.020 -8.251 -17.130 1.00 98.62 91 THR A CA 1
ATOM 708 C C . THR A 1 91 ? 3.351 -7.766 -16.579 1.00 98.62 91 THR A C 1
ATOM 710 O O . THR A 1 91 ? 4.414 -8.274 -16.954 1.00 98.62 91 THR A O 1
ATOM 713 N N . VAL A 1 92 ? 3.298 -6.778 -15.689 1.00 98.81 92 VAL A N 1
ATOM 714 C CA . VAL A 1 92 ? 4.463 -5.994 -15.279 1.00 98.81 92 VAL A CA 1
ATOM 715 C C . VAL A 1 92 ? 4.909 -6.358 -13.863 1.00 98.81 92 VAL A C 1
ATOM 717 O O . VAL A 1 92 ? 4.105 -6.417 -12.931 1.00 98.81 92 VAL A O 1
ATOM 720 N N . LEU A 1 93 ? 6.213 -6.559 -13.685 1.00 98.75 93 LEU A N 1
ATOM 721 C CA . LEU A 1 93 ? 6.862 -6.765 -12.393 1.00 98.75 93 LEU A CA 1
ATOM 722 C C . LEU A 1 93 ? 7.839 -5.626 -12.102 1.00 98.75 93 LEU A C 1
ATOM 724 O O . LEU A 1 93 ? 8.745 -5.367 -12.889 1.00 98.75 93 LEU A O 1
ATOM 728 N N . LEU A 1 94 ? 7.715 -4.997 -10.936 1.00 98.62 94 LEU A N 1
ATOM 729 C CA . LEU A 1 94 ? 8.689 -4.033 -10.430 1.00 98.62 94 LEU A CA 1
ATOM 730 C C . LEU A 1 94 ? 9.544 -4.694 -9.357 1.00 98.62 94 LEU A C 1
ATOM 732 O O . LEU A 1 94 ? 9.020 -5.342 -8.449 1.00 98.62 94 LEU A O 1
ATOM 736 N N . HIS A 1 95 ? 10.849 -4.451 -9.385 1.00 98.25 95 HIS A N 1
ATOM 737 C CA . HIS A 1 95 ? 11.717 -4.856 -8.288 1.00 98.25 95 HIS A CA 1
ATOM 738 C C . HIS A 1 95 ? 12.725 -3.776 -7.916 1.00 98.25 95 HIS A C 1
ATOM 740 O O . HIS A 1 95 ? 13.157 -2.974 -8.737 1.00 98.25 95 HIS A O 1
ATOM 746 N N . CYS A 1 96 ? 13.125 -3.777 -6.651 1.00 96.19 96 CYS A N 1
ATOM 747 C CA . CYS A 1 96 ? 14.325 -3.097 -6.181 1.00 96.19 96 CYS A CA 1
ATOM 748 C C . CYS A 1 96 ? 15.227 -4.152 -5.534 1.00 96.19 96 CYS A C 1
ATOM 750 O O . CYS A 1 96 ? 15.273 -5.275 -6.030 1.00 96.19 96 CYS A O 1
ATOM 752 N N . LYS A 1 97 ? 15.931 -3.832 -4.442 1.00 93.75 97 LYS A N 1
ATOM 753 C CA . LYS A 1 97 ? 16.700 -4.833 -3.697 1.00 93.75 97 LYS A CA 1
ATOM 754 C C . LYS A 1 97 ? 15.786 -5.752 -2.879 1.00 93.75 97 LYS A C 1
ATOM 756 O O . LYS A 1 97 ? 15.701 -6.939 -3.158 1.00 93.75 97 LYS A O 1
ATOM 761 N N . ALA A 1 98 ? 15.059 -5.196 -1.908 1.00 90.00 98 ALA A N 1
ATOM 762 C CA . ALA A 1 98 ? 14.151 -5.956 -1.037 1.00 90.00 98 ALA A CA 1
ATOM 763 C C . ALA A 1 98 ? 12.701 -6.026 -1.549 1.00 90.00 98 ALA A C 1
ATOM 765 O O . ALA A 1 98 ? 11.910 -6.807 -1.033 1.00 90.00 98 ALA A O 1
ATOM 766 N N . GLY A 1 99 ? 12.342 -5.198 -2.535 1.00 93.06 99 GLY A N 1
ATOM 767 C CA . GLY A 1 99 ? 10.981 -5.130 -3.067 1.00 93.06 99 GLY A CA 1
ATOM 768 C C . GLY A 1 99 ? 9.994 -4.363 -2.193 1.00 93.06 99 GLY A C 1
ATOM 769 O O . GLY A 1 99 ? 8.805 -4.623 -2.291 1.00 93.06 99 GLY A O 1
ATOM 770 N N . LEU A 1 100 ? 10.466 -3.447 -1.334 1.00 90.19 100 LEU A N 1
ATOM 771 C CA . LEU A 1 100 ? 9.650 -2.776 -0.310 1.00 90.19 100 LEU A CA 1
ATOM 772 C C . LEU A 1 100 ? 9.595 -1.247 -0.484 1.00 90.19 100 LEU A C 1
ATOM 774 O O . LEU A 1 100 ? 8.555 -0.719 -0.853 1.00 90.19 100 LEU A O 1
ATOM 778 N N . GLY A 1 101 ? 10.692 -0.513 -0.267 1.00 91.75 101 GLY A N 1
ATOM 779 C CA . GLY A 1 101 ? 10.698 0.959 -0.349 1.00 91.75 101 GLY A CA 1
ATOM 780 C C . GLY A 1 101 ? 10.425 1.487 -1.761 1.00 91.75 101 GLY A C 1
ATOM 781 O O . GLY A 1 101 ? 9.289 1.782 -2.112 1.00 91.75 101 GLY A O 1
ATOM 782 N N . ARG A 1 102 ? 11.468 1.530 -2.602 1.00 97.69 102 ARG A N 1
ATOM 783 C CA . ARG A 1 102 ? 11.412 2.030 -3.994 1.00 97.69 102 ARG A CA 1
ATOM 784 C C . ARG A 1 102 ? 10.311 1.373 -4.835 1.00 97.69 102 ARG A C 1
ATOM 786 O O . ARG A 1 102 ? 9.586 2.055 -5.553 1.00 97.69 102 ARG A O 1
ATOM 793 N N . THR A 1 103 ? 10.174 0.051 -4.715 1.00 98.12 103 THR A N 1
ATOM 794 C CA . THR A 1 103 ? 9.116 -0.722 -5.378 1.00 98.12 103 THR A CA 1
ATOM 795 C C . THR A 1 103 ? 7.737 -0.265 -4.920 1.00 98.12 103 THR A C 1
ATOM 797 O O . THR A 1 103 ? 6.922 0.089 -5.763 1.00 98.12 103 THR A O 1
ATOM 800 N N . GLY A 1 104 ? 7.491 -0.190 -3.607 1.00 97.44 104 GLY A N 1
ATOM 801 C CA . GLY A 1 104 ? 6.226 0.303 -3.060 1.00 97.44 104 GLY A CA 1
ATOM 802 C C . GLY A 1 104 ? 5.904 1.729 -3.499 1.00 97.44 104 GLY A C 1
ATOM 803 O O . GLY A 1 104 ? 4.765 2.002 -3.858 1.00 97.44 104 GLY A O 1
ATOM 804 N N . THR A 1 105 ? 6.905 2.613 -3.551 1.00 98.31 105 THR A N 1
ATOM 805 C CA . THR A 1 105 ? 6.732 4.002 -3.998 1.00 98.31 105 THR A CA 1
ATOM 806 C C . THR A 1 105 ? 6.209 4.079 -5.431 1.00 98.31 105 THR A C 1
ATOM 808 O O . THR A 1 105 ? 5.187 4.716 -5.665 1.00 98.31 105 THR A O 1
ATOM 811 N N . ILE A 1 106 ? 6.846 3.397 -6.392 1.00 98.75 106 ILE A N 1
ATOM 812 C CA . ILE A 1 106 ? 6.381 3.428 -7.791 1.00 98.75 106 ILE A CA 1
ATOM 813 C C . ILE A 1 106 ? 5.039 2.699 -7.955 1.00 98.75 106 ILE A C 1
ATOM 815 O O . ILE A 1 106 ? 4.182 3.168 -8.703 1.00 98.75 106 ILE A O 1
ATOM 819 N N . LEU A 1 107 ? 4.816 1.591 -7.238 1.00 98.69 107 LEU A N 1
ATOM 820 C CA . LEU A 1 107 ? 3.527 0.889 -7.246 1.00 98.69 107 LEU A CA 1
ATOM 821 C C . LEU A 1 107 ? 2.388 1.797 -6.754 1.00 98.69 107 LEU A C 1
ATOM 823 O O . LEU A 1 107 ? 1.339 1.853 -7.393 1.00 98.69 107 LEU A O 1
ATOM 827 N N . ALA A 1 108 ? 2.602 2.550 -5.669 1.00 98.25 108 ALA A N 1
ATOM 828 C CA . ALA A 1 108 ? 1.645 3.549 -5.196 1.00 98.25 108 ALA A CA 1
ATOM 829 C C . ALA A 1 108 ? 1.409 4.645 -6.241 1.00 98.25 108 ALA A C 1
ATOM 831 O O . ALA A 1 108 ? 0.259 4.969 -6.522 1.00 98.25 108 ALA A O 1
ATOM 832 N N . CYS A 1 109 ? 2.464 5.176 -6.867 1.00 98.50 109 CYS A N 1
ATOM 833 C CA . CYS A 1 109 ? 2.328 6.172 -7.932 1.00 98.50 109 CYS A CA 1
ATOM 834 C C . CYS A 1 109 ? 1.500 5.654 -9.120 1.00 98.50 109 CYS A C 1
ATOM 836 O O . CYS A 1 109 ? 0.655 6.385 -9.629 1.00 98.50 109 CYS A O 1
ATOM 838 N N . CYS A 1 110 ? 1.664 4.388 -9.521 1.00 98.50 110 CYS A N 1
ATOM 839 C CA . CYS A 1 110 ? 0.830 3.776 -10.561 1.00 98.50 110 CYS A CA 1
ATOM 840 C C . CYS A 1 110 ? -0.652 3.753 -10.155 1.00 98.50 110 CYS A C 1
ATOM 842 O O . CYS A 1 110 ? -1.514 4.102 -10.956 1.00 98.50 110 CYS A O 1
ATOM 844 N N . LEU A 1 111 ? -0.956 3.399 -8.903 1.00 97.56 111 LEU A N 1
ATOM 845 C CA . LEU A 1 111 ? -2.327 3.410 -8.384 1.00 97.56 111 LEU A CA 1
ATOM 846 C C . LEU A 1 111 ? -2.917 4.825 -8.313 1.00 97.56 111 LEU A C 1
ATOM 848 O O . LEU A 1 111 ? -4.096 5.007 -8.618 1.00 97.56 111 LEU A O 1
ATOM 852 N N . VAL A 1 112 ? -2.106 5.820 -7.936 1.00 96.88 112 VAL A N 1
ATOM 853 C CA . VAL A 1 112 ? -2.509 7.234 -7.956 1.00 96.88 112 VAL A CA 1
ATOM 854 C C . VAL A 1 112 ? -2.839 7.677 -9.376 1.00 96.88 112 VAL A C 1
ATOM 856 O O . VAL A 1 112 ? -3.870 8.302 -9.609 1.00 96.88 112 VAL A O 1
ATOM 859 N N . LEU A 1 113 ? -2.005 7.299 -10.345 1.00 95.69 113 LEU A N 1
ATOM 860 C CA . LEU A 1 113 ? -2.238 7.614 -11.751 1.00 95.69 113 LEU A CA 1
ATOM 861 C C . LEU A 1 113 ? -3.487 6.906 -12.313 1.00 95.69 113 LEU A C 1
ATOM 863 O O . LEU A 1 113 ? -4.158 7.458 -13.177 1.00 95.69 113 LEU A O 1
ATOM 867 N N . GLN A 1 114 ? -3.861 5.741 -11.768 1.00 93.62 114 GLN A N 1
ATOM 868 C CA . GLN A 1 114 ? -5.142 5.063 -12.032 1.00 93.62 114 GLN A CA 1
ATOM 869 C C . GLN A 1 114 ? -6.342 5.663 -11.271 1.00 93.62 114 GLN A C 1
ATOM 871 O O . GLN A 1 114 ? -7.434 5.095 -11.295 1.00 93.62 114 GLN A O 1
ATOM 876 N N . GLY A 1 115 ? -6.163 6.797 -10.588 1.00 89.44 115 GLY A N 1
ATOM 877 C CA . GLY A 1 115 ? -7.243 7.560 -9.963 1.00 89.44 115 GLY A CA 1
ATOM 878 C C . GLY A 1 115 ? -7.443 7.319 -8.466 1.00 89.44 115 GLY A C 1
ATOM 879 O O . GLY A 1 115 ? -8.383 7.874 -7.898 1.00 89.44 115 GLY A O 1
ATOM 880 N N . LYS A 1 116 ? -6.589 6.533 -7.792 1.00 86.81 116 LYS A N 1
ATOM 881 C CA . LYS A 1 116 ? -6.597 6.492 -6.318 1.00 86.81 116 LYS A CA 1
ATOM 882 C C . LYS A 1 116 ? -6.036 7.789 -5.739 1.00 86.81 116 LYS A C 1
ATOM 884 O O . LYS A 1 116 ? -5.177 8.431 -6.338 1.00 86.81 116 LYS A O 1
ATOM 889 N N . THR A 1 117 ? -6.463 8.147 -4.531 1.00 88.62 117 THR A N 1
ATOM 890 C CA . THR A 1 117 ? -5.731 9.162 -3.768 1.00 88.62 117 THR A CA 1
ATOM 891 C C . THR A 1 117 ? -4.385 8.597 -3.296 1.00 88.62 117 THR A C 1
ATOM 893 O O . THR A 1 117 ? -4.214 7.381 -3.203 1.00 88.62 117 THR A O 1
ATOM 896 N N . ALA A 1 118 ? -3.420 9.461 -2.980 1.00 79.81 118 ALA A N 1
ATOM 897 C CA . ALA A 1 118 ? -2.126 9.093 -2.410 1.00 79.81 118 ALA A CA 1
ATOM 898 C C . ALA A 1 118 ? -2.291 8.248 -1.140 1.00 79.81 118 ALA A C 1
ATOM 900 O O . ALA A 1 118 ? -1.642 7.212 -0.988 1.00 79.81 118 ALA A O 1
ATOM 901 N N . ILE A 1 119 ? -3.229 8.650 -0.277 1.00 76.62 119 ILE A N 1
ATOM 902 C CA . ILE A 1 119 ? -3.565 7.946 0.961 1.00 76.62 119 ILE A CA 1
ATOM 903 C C . ILE A 1 119 ? -4.129 6.558 0.646 1.00 76.62 119 ILE A C 1
ATOM 905 O O . ILE A 1 119 ? -3.631 5.571 1.187 1.00 76.62 119 ILE A O 1
ATOM 909 N N . ASP A 1 120 ? -5.107 6.458 -0.260 1.00 74.75 120 ASP A N 1
ATOM 910 C CA . ASP A 1 120 ? -5.712 5.171 -0.624 1.00 74.75 120 ASP A CA 1
ATOM 911 C C . ASP A 1 120 ? -4.701 4.239 -1.297 1.00 74.75 120 ASP A C 1
ATOM 913 O O . ASP A 1 120 ? -4.693 3.037 -1.041 1.00 74.75 120 ASP A O 1
ATOM 917 N N . ALA A 1 121 ? -3.832 4.776 -2.158 1.00 85.69 121 ALA A N 1
ATOM 918 C CA . ALA A 1 121 ? -2.778 4.017 -2.817 1.00 85.69 121 ALA A CA 1
ATOM 919 C C . ALA A 1 121 ? -1.782 3.448 -1.798 1.00 85.69 121 ALA A C 1
ATOM 921 O O . ALA A 1 121 ? -1.473 2.256 -1.843 1.00 85.69 121 ALA A O 1
ATOM 922 N N . LEU A 1 122 ? -1.326 4.277 -0.852 1.00 81.62 122 LEU A N 1
ATOM 923 C CA . LEU A 1 122 ? -0.407 3.874 0.210 1.00 81.62 122 LEU A CA 1
ATOM 924 C C . LEU A 1 122 ? -1.034 2.833 1.147 1.00 81.62 122 LEU A C 1
ATOM 926 O O . LEU A 1 122 ? -0.402 1.826 1.470 1.00 81.62 122 LEU A O 1
ATOM 930 N N . GLN A 1 123 ? -2.283 3.047 1.567 1.00 79.12 123 GLN A N 1
ATOM 931 C CA . GLN A 1 123 ? -3.020 2.092 2.395 1.00 79.12 123 GLN A CA 1
ATOM 932 C C . GLN A 1 123 ? -3.213 0.761 1.667 1.00 79.12 123 GLN A C 1
ATOM 934 O O . GLN A 1 123 ? -2.936 -0.295 2.234 1.00 79.12 123 GLN A O 1
ATOM 939 N N . TYR A 1 124 ? -3.618 0.805 0.397 1.00 80.62 124 TYR A N 1
ATOM 940 C CA . TYR A 1 124 ? -3.860 -0.386 -0.409 1.00 80.62 124 TYR A CA 1
ATOM 941 C C . TYR A 1 124 ? -2.617 -1.276 -0.515 1.00 80.62 124 TYR A C 1
ATOM 943 O O . TYR A 1 124 ? -2.700 -2.482 -0.273 1.00 80.62 124 TYR A O 1
ATOM 951 N N . ILE A 1 125 ? -1.447 -0.699 -0.814 1.00 85.94 125 ILE A N 1
ATOM 952 C CA . ILE A 1 125 ? -0.214 -1.494 -0.865 1.00 85.94 125 ILE A CA 1
ATOM 953 C C . ILE A 1 125 ? 0.194 -1.992 0.529 1.00 85.94 125 ILE A C 1
ATOM 955 O O . ILE A 1 125 ? 0.642 -3.128 0.655 1.00 85.94 125 ILE A O 1
ATOM 959 N N . ARG A 1 126 ? -0.029 -1.217 1.600 1.00 85.25 126 ARG A N 1
ATOM 960 C CA . ARG A 1 126 ? 0.325 -1.625 2.972 1.00 85.25 126 ARG A CA 1
ATOM 961 C C . ARG A 1 126 ? -0.563 -2.721 3.554 1.00 85.25 126 ARG A C 1
ATOM 963 O O . ARG A 1 126 ? -0.079 -3.498 4.372 1.00 85.25 126 ARG A O 1
ATOM 970 N N . ILE A 1 127 ? -1.809 -2.846 3.097 1.00 77.88 127 ILE A N 1
ATOM 971 C CA . ILE A 1 127 ? -2.656 -4.011 3.407 1.00 77.88 127 ILE A CA 1
ATOM 972 C C . ILE A 1 127 ? -2.018 -5.294 2.857 1.00 77.88 127 ILE A C 1
ATOM 974 O O . ILE A 1 127 ? -2.044 -6.332 3.513 1.00 77.88 127 ILE A O 1
ATOM 978 N N . LYS A 1 128 ? -1.414 -5.227 1.664 1.00 80.88 128 LYS A N 1
ATOM 979 C CA . LYS A 1 128 ? -0.725 -6.369 1.045 1.00 80.88 128 LYS A CA 1
ATOM 980 C C . LYS A 1 128 ? 0.604 -6.677 1.739 1.00 80.88 128 LYS A C 1
ATOM 982 O O . LYS A 1 128 ? 0.930 -7.843 1.945 1.00 80.88 128 LYS A O 1
ATOM 987 N N . ASN A 1 129 ? 1.368 -5.646 2.100 1.00 79.69 129 ASN A N 1
ATOM 988 C CA . ASN A 1 129 ? 2.559 -5.774 2.936 1.00 79.69 129 ASN A CA 1
ATOM 989 C C . ASN A 1 129 ? 2.837 -4.460 3.675 1.00 79.69 129 ASN A C 1
ATOM 991 O O . ASN A 1 129 ? 3.192 -3.453 3.060 1.00 79.69 129 ASN A O 1
ATOM 995 N N . SER A 1 130 ? 2.748 -4.490 5.005 1.00 80.25 130 SER A N 1
ATOM 996 C CA . SER A 1 130 ? 2.902 -3.313 5.869 1.00 80.25 130 SER A CA 1
ATOM 997 C C . SER A 1 130 ? 4.278 -2.647 5.787 1.00 80.25 130 SER A C 1
ATOM 999 O O . SER A 1 130 ? 4.421 -1.502 6.204 1.00 80.25 130 SER A O 1
ATOM 1001 N N . SER A 1 131 ? 5.280 -3.336 5.229 1.00 82.19 131 SER A N 1
ATOM 1002 C CA . SER A 1 131 ? 6.641 -2.818 5.049 1.00 82.19 131 SER A CA 1
ATOM 1003 C C . SER A 1 131 ? 6.845 -2.044 3.739 1.00 82.19 131 SER A C 1
ATOM 1005 O O . SER A 1 131 ? 7.942 -1.533 3.509 1.00 82.19 131 SER A O 1
ATOM 1007 N N . TYR A 1 132 ? 5.839 -1.968 2.858 1.00 87.19 132 TYR A N 1
ATOM 1008 C CA . TYR A 1 132 ? 5.913 -1.128 1.660 1.00 87.19 132 TYR A CA 1
ATOM 1009 C C . TYR A 1 132 ? 6.039 0.353 2.027 1.00 87.19 132 TYR A C 1
ATOM 1011 O O . TYR A 1 132 ? 5.328 0.833 2.915 1.00 87.19 132 TYR A O 1
ATOM 1019 N N . VAL A 1 133 ? 6.886 1.068 1.268 1.00 87.94 133 VAL A N 1
ATOM 1020 C CA . VAL A 1 133 ? 7.234 2.487 1.480 1.00 87.94 133 VAL A CA 1
ATOM 1021 C C . VAL A 1 133 ? 7.901 2.676 2.846 1.00 87.94 133 VAL A C 1
ATOM 1023 O O . VAL A 1 133 ? 7.249 2.654 3.886 1.00 87.94 133 VAL A O 1
ATOM 1026 N N . GLN A 1 134 ? 9.228 2.807 2.842 1.00 81.19 134 GLN A N 1
ATOM 1027 C CA . GLN A 1 134 ? 10.057 2.594 4.037 1.00 81.19 134 GLN A CA 1
ATOM 1028 C C . GLN A 1 134 ? 10.581 3.884 4.671 1.00 81.19 134 GLN A C 1
ATOM 1030 O O . GLN A 1 134 ? 11.129 3.835 5.771 1.00 81.19 134 GLN A O 1
ATOM 1035 N N . THR A 1 135 ? 10.435 5.026 3.997 1.00 75.50 135 THR A N 1
ATOM 1036 C CA . THR A 1 135 ? 10.867 6.331 4.510 1.00 75.50 135 THR A CA 1
ATOM 1037 C C . THR A 1 135 ? 9.740 7.353 4.428 1.00 75.50 135 THR A C 1
ATOM 1039 O O . THR A 1 135 ? 8.889 7.288 3.540 1.00 75.50 135 THR A O 1
ATOM 1042 N N . THR A 1 136 ? 9.757 8.331 5.336 1.00 76.88 136 THR A N 1
ATOM 1043 C CA . THR A 1 136 ? 8.830 9.472 5.304 1.00 76.88 136 THR A CA 1
ATOM 1044 C C . THR A 1 136 ? 8.932 10.235 3.985 1.00 76.88 136 THR A C 1
ATOM 1046 O O . THR A 1 136 ? 7.916 10.623 3.425 1.00 76.88 136 THR A O 1
ATOM 1049 N N . GLU A 1 137 ? 10.145 10.378 3.443 1.00 80.94 137 GLU A N 1
ATOM 1050 C CA . GLU A 1 137 ? 10.394 11.025 2.150 1.00 80.94 137 GLU A CA 1
ATOM 1051 C C . GLU A 1 137 ? 9.653 10.316 1.006 1.00 80.94 137 GLU A C 1
ATOM 1053 O O . GLU A 1 137 ? 9.095 10.968 0.129 1.00 80.94 137 GLU A O 1
ATOM 1058 N N . GLN A 1 138 ? 9.593 8.980 1.026 1.00 88.62 138 GLN A N 1
ATOM 1059 C CA . GLN A 1 138 ? 8.839 8.204 0.041 1.00 88.62 138 GLN A CA 1
ATOM 1060 C C . GLN A 1 138 ? 7.320 8.334 0.214 1.00 88.62 138 GLN A C 1
ATOM 1062 O O . GLN A 1 138 ? 6.613 8.336 -0.790 1.00 88.62 138 GLN A O 1
ATOM 1067 N N . GLU A 1 139 ? 6.810 8.444 1.446 1.00 85.12 139 GLU A N 1
ATOM 1068 C CA . GLU A 1 139 ? 5.387 8.739 1.681 1.00 85.12 139 GLU A CA 1
ATOM 1069 C C . GLU A 1 139 ? 5.024 10.131 1.147 1.00 85.12 139 GLU A C 1
ATOM 1071 O O . GLU A 1 139 ? 4.091 10.272 0.359 1.00 85.12 139 GLU A O 1
ATOM 1076 N N . GLU A 1 140 ? 5.812 11.146 1.512 1.00 80.56 140 GLU A N 1
ATOM 1077 C CA . GLU A 1 140 ? 5.624 12.530 1.064 1.00 80.56 140 GLU A CA 1
ATOM 1078 C C . GLU A 1 140 ? 5.743 12.659 -0.455 1.00 80.56 140 GLU A C 1
ATOM 1080 O O . GLU A 1 140 ? 5.018 13.439 -1.072 1.00 80.56 140 GLU A O 1
ATOM 1085 N N . PHE A 1 141 ? 6.606 11.860 -1.084 1.00 94.00 141 PHE A N 1
ATOM 1086 C CA . PHE A 1 141 ? 6.704 11.802 -2.536 1.00 94.00 141 PHE A CA 1
ATOM 1087 C C . PHE A 1 141 ? 5.395 11.346 -3.192 1.00 94.00 141 PHE A C 1
ATOM 1089 O O . PHE A 1 141 ? 5.021 11.898 -4.222 1.00 94.00 141 PHE A O 1
ATOM 1096 N N . ILE A 1 142 ? 4.674 10.378 -2.614 1.00 96.44 142 ILE A N 1
ATOM 1097 C CA . ILE A 1 142 ? 3.392 9.901 -3.162 1.00 96.44 142 ILE A CA 1
ATOM 1098 C C . ILE A 1 142 ? 2.322 10.998 -3.040 1.00 96.44 142 ILE A C 1
ATOM 1100 O O . ILE A 1 142 ? 1.578 11.236 -3.995 1.00 96.44 142 ILE A O 1
ATOM 1104 N N . ASP A 1 143 ? 2.291 11.720 -1.915 1.00 88.06 143 ASP A N 1
ATOM 1105 C CA . ASP A 1 143 ? 1.413 12.884 -1.732 1.00 88.06 143 ASP A CA 1
ATOM 1106 C C . ASP A 1 143 ? 1.712 13.971 -2.781 1.00 88.06 143 ASP A C 1
ATOM 1108 O O . ASP A 1 143 ? 0.811 14.475 -3.461 1.00 88.06 143 ASP A O 1
ATOM 1112 N N . GLN A 1 144 ? 2.994 14.297 -2.973 1.00 89.31 144 GLN A N 1
ATOM 1113 C CA . GLN A 1 144 ? 3.443 15.253 -3.988 1.00 89.31 144 GLN A CA 1
ATOM 1114 C C . GLN A 1 144 ? 3.140 14.772 -5.413 1.00 89.31 144 GLN A C 1
ATOM 1116 O O . GLN A 1 144 ? 2.804 15.583 -6.276 1.00 89.31 144 GLN A O 1
ATOM 1121 N N . TYR A 1 145 ? 3.218 13.465 -5.666 1.00 97.12 145 TYR A N 1
ATOM 1122 C CA . TYR A 1 145 ? 2.916 12.866 -6.962 1.00 97.12 145 TYR A CA 1
ATOM 1123 C C . TYR A 1 145 ? 1.439 13.024 -7.337 1.00 97.12 145 TYR A C 1
ATOM 1125 O O . TYR A 1 145 ? 1.129 13.345 -8.486 1.00 97.12 145 TYR A O 1
ATOM 1133 N N . GLN A 1 146 ? 0.518 12.883 -6.377 1.00 95.31 146 GLN A N 1
ATOM 1134 C CA . GLN A 1 146 ? -0.899 13.171 -6.615 1.00 95.31 146 GLN A CA 1
ATOM 1135 C C . GLN A 1 146 ? -1.102 14.629 -7.048 1.00 95.31 146 GLN A C 1
ATOM 1137 O O . GLN A 1 146 ? -1.778 14.889 -8.046 1.00 95.31 146 GLN A O 1
ATOM 1142 N N . LEU A 1 147 ? -0.497 15.579 -6.326 1.00 91.69 147 LEU A N 1
ATOM 1143 C CA . LEU A 1 147 ? -0.578 17.002 -6.669 1.00 91.69 147 LEU A CA 1
ATOM 1144 C C . LEU A 1 147 ? 0.012 17.274 -8.057 1.00 91.69 147 LEU A C 1
ATOM 1146 O O . LEU A 1 147 ? -0.581 18.003 -8.852 1.00 91.69 147 LEU A O 1
ATOM 1150 N N . TYR A 1 148 ? 1.141 16.640 -8.374 1.00 92.44 148 TYR A N 1
ATOM 1151 C CA . TYR A 1 148 ? 1.771 16.726 -9.686 1.00 92.44 148 TYR A CA 1
ATOM 1152 C C . TYR A 1 148 ? 0.833 16.243 -10.806 1.00 92.44 148 TYR A C 1
ATOM 1154 O O . TYR A 1 148 ? 0.694 16.926 -11.822 1.00 92.44 148 TYR A O 1
ATOM 1162 N N . CYS A 1 149 ? 0.136 15.116 -10.623 1.00 90.75 149 CYS A N 1
ATOM 1163 C CA . CYS A 1 149 ? -0.817 14.596 -11.613 1.00 90.75 149 CYS A CA 1
ATOM 1164 C C . CYS A 1 149 ? -2.015 15.539 -11.822 1.00 90.75 149 CYS A C 1
ATOM 1166 O O . CYS A 1 149 ? -2.433 15.769 -12.958 1.00 90.75 149 CYS A O 1
ATOM 1168 N N . GLN A 1 150 ? -2.532 16.130 -10.738 1.00 87.00 150 GLN A N 1
ATOM 1169 C CA . GLN A 1 150 ? -3.639 17.094 -10.785 1.00 87.00 150 GLN A CA 1
ATOM 1170 C C . GLN A 1 150 ? -3.254 18.381 -11.531 1.00 87.00 150 GLN A C 1
ATOM 1172 O O . GLN A 1 150 ? -4.042 18.911 -12.314 1.00 87.00 150 GLN A O 1
ATOM 1177 N N . GLN A 1 151 ? -2.034 18.877 -11.315 1.00 82.56 151 GLN A N 1
ATOM 1178 C CA . GLN A 1 151 ? -1.537 20.108 -11.937 1.00 82.56 151 GLN A CA 1
ATOM 1179 C C . GLN A 1 151 ? -1.231 19.944 -13.430 1.00 82.56 151 GLN A C 1
ATOM 1181 O O . GLN A 1 151 ? -1.434 20.881 -14.201 1.00 82.56 151 GLN A O 1
ATOM 1186 N N . ASN A 1 152 ? -0.781 18.761 -13.855 1.00 76.69 152 ASN A N 1
ATOM 1187 C CA . ASN A 1 152 ? -0.385 18.502 -15.242 1.00 76.69 152 ASN A CA 1
ATOM 1188 C C . ASN A 1 152 ? -1.532 17.992 -16.138 1.00 76.69 152 ASN A C 1
ATOM 1190 O O . ASN A 1 152 ? -1.258 17.526 -17.240 1.00 76.69 152 ASN A O 1
ATOM 1194 N N . LYS A 1 153 ? -2.802 18.089 -15.697 1.00 57.78 153 LYS A N 1
ATOM 1195 C CA . LYS A 1 153 ? -3.994 17.585 -16.416 1.00 57.78 153 LYS A CA 1
ATOM 1196 C C . LYS A 1 153 ? -3.755 16.202 -17.034 1.00 57.78 153 LYS A C 1
ATOM 1198 O O . LYS A 1 153 ? -3.991 15.993 -18.221 1.00 57.78 153 LYS A O 1
ATOM 1203 N N . CYS A 1 154 ? -3.280 15.253 -16.233 1.00 49.88 154 CYS A N 1
ATOM 1204 C CA . CYS A 1 154 ? -3.419 13.859 -16.632 1.00 49.88 154 CYS A CA 1
ATOM 1205 C C . CYS A 1 154 ? -4.917 13.556 -16.636 1.00 49.88 154 CYS A C 1
ATOM 1207 O O . CYS A 1 154 ? -5.567 13.703 -15.602 1.00 49.88 154 CYS A O 1
ATOM 1209 N N . GLU A 1 155 ? -5.478 13.241 -17.803 1.00 39.12 155 GLU A N 1
ATOM 1210 C CA . GLU A 1 155 ? -6.855 12.771 -17.927 1.00 39.12 155 GLU A CA 1
ATOM 1211 C C . GLU A 1 155 ? -7.005 11.508 -17.072 1.00 39.12 155 GLU A C 1
ATOM 1213 O O . GLU A 1 155 ? -6.627 10.411 -17.470 1.00 39.12 155 GLU A O 1
ATOM 1218 N N . ILE A 1 156 ? -7.512 11.671 -15.851 1.00 42.34 156 ILE A N 1
ATOM 1219 C CA . ILE A 1 156 ? -8.043 10.565 -15.063 1.00 42.34 156 ILE A CA 1
ATOM 1220 C C . ILE A 1 156 ? -9.322 10.176 -15.797 1.00 42.34 156 ILE A C 1
ATOM 1222 O O . ILE A 1 156 ? -10.308 10.895 -15.671 1.00 42.34 156 ILE A O 1
ATOM 1226 N N . ASP A 1 157 ? -9.287 9.122 -16.617 1.00 34.50 157 ASP A N 1
ATOM 1227 C CA . ASP A 1 157 ? -10.466 8.614 -17.326 1.00 34.50 157 ASP A CA 1
ATOM 1228 C C . ASP A 1 157 ? -11.510 8.140 -16.296 1.00 34.50 157 ASP A C 1
ATOM 1230 O O . ASP A 1 157 ? -11.328 7.091 -15.668 1.00 34.50 157 ASP A O 1
ATOM 1234 N N . PRO A 1 158 ? -12.614 8.883 -16.089 1.00 33.34 158 PRO A N 1
ATOM 1235 C CA . PRO A 1 158 ? -13.618 8.531 -15.095 1.00 33.34 158 PRO A CA 1
ATOM 1236 C C . PRO A 1 158 ? -14.535 7.387 -15.564 1.00 33.34 158 PRO A C 1
ATOM 1238 O O . PRO A 1 158 ? -15.439 7.010 -14.822 1.00 33.34 158 PRO A O 1
ATOM 1241 N N . GLN A 1 159 ? -14.364 6.849 -16.783 1.00 33.16 159 GLN A N 1
ATOM 1242 C CA . GLN A 1 159 ? -15.357 5.982 -17.434 1.00 33.16 159 GLN A CA 1
ATOM 1243 C C . GLN A 1 159 ? -15.042 4.476 -17.460 1.00 33.16 159 GLN A C 1
ATOM 1245 O O . GLN A 1 159 ? -15.824 3.713 -18.023 1.00 33.16 159 GLN A O 1
ATOM 1250 N N . LYS A 1 160 ? -13.983 3.985 -16.800 1.00 33.25 160 LYS A N 1
ATOM 1251 C CA . LYS A 1 160 ? -13.713 2.527 -16.704 1.00 33.25 160 LYS A CA 1
ATOM 1252 C C . LYS A 1 160 ? -14.217 1.836 -15.426 1.00 33.25 160 LYS A C 1
ATOM 1254 O O . LYS A 1 160 ? -13.900 0.668 -15.203 1.00 33.25 160 LYS A O 1
ATOM 1259 N N . VAL A 1 161 ? -15.049 2.494 -14.613 1.00 35.09 161 VAL A N 1
ATOM 1260 C CA . VAL A 1 161 ? -15.677 1.886 -13.422 1.00 35.09 161 VAL A CA 1
ATOM 1261 C C . VAL A 1 161 ? -17.181 1.709 -13.633 1.00 35.09 161 VAL A C 1
ATOM 1263 O O . VAL A 1 161 ? -17.972 2.416 -13.031 1.00 35.09 161 VAL A O 1
ATOM 1266 N N . GLU A 1 162 ? -17.594 0.755 -14.471 1.00 31.25 162 GLU A N 1
ATOM 1267 C CA . GLU A 1 162 ? -18.929 0.146 -14.353 1.00 31.25 162 GLU A CA 1
ATOM 1268 C C . GLU A 1 162 ? -19.036 -1.166 -15.150 1.00 31.25 162 GLU A C 1
ATOM 1270 O O . GLU A 1 162 ? -19.000 -1.177 -16.379 1.00 31.25 162 GLU A O 1
ATOM 1275 N N . ASN A 1 163 ? -19.177 -2.293 -14.441 1.00 26.19 163 ASN A N 1
ATOM 1276 C CA . ASN A 1 163 ? -20.398 -3.115 -14.462 1.00 26.19 163 ASN A CA 1
ATOM 1277 C C . ASN A 1 163 ? -20.153 -4.521 -13.892 1.00 26.19 163 ASN A C 1
ATOM 1279 O O . ASN A 1 163 ? -19.713 -5.431 -14.592 1.00 26.19 163 ASN A O 1
ATOM 1283 N N . LYS A 1 164 ? -20.595 -4.742 -12.652 1.00 28.83 164 LYS A N 1
ATOM 1284 C CA . LYS A 1 164 ? -21.364 -5.947 -12.321 1.00 28.83 164 LYS A CA 1
ATOM 1285 C C . LYS A 1 164 ? -22.551 -5.530 -11.466 1.00 28.83 164 LYS A C 1
ATOM 1287 O O . LYS A 1 164 ? -22.400 -5.115 -10.323 1.00 28.83 164 LYS A O 1
ATOM 1292 N N . GLN A 1 165 ? -23.722 -5.622 -12.086 1.00 30.58 165 GLN A N 1
ATOM 1293 C CA . GLN A 1 165 ? -25.029 -5.496 -11.462 1.00 30.58 165 GLN A CA 1
ATOM 1294 C C . GLN A 1 165 ? -25.120 -6.392 -10.225 1.00 30.58 165 GLN A C 1
ATOM 1296 O O . GLN A 1 165 ? -24.903 -7.600 -10.322 1.00 30.58 165 GLN A O 1
ATOM 1301 N N . VAL A 1 166 ? -25.542 -5.818 -9.100 1.00 26.77 166 VAL A N 1
ATOM 1302 C CA . VAL A 1 166 ? -26.286 -6.556 -8.081 1.00 26.77 166 VAL A CA 1
ATOM 1303 C C . VAL A 1 166 ? -27.542 -5.758 -7.757 1.00 26.77 166 VAL A C 1
ATOM 1305 O O . VAL A 1 166 ? -27.512 -4.577 -7.425 1.00 26.77 166 VAL A O 1
ATOM 1308 N N . ILE A 1 167 ? -28.657 -6.441 -7.960 1.00 25.80 167 ILE A N 1
ATOM 1309 C CA . ILE A 1 167 ? -30.033 -6.031 -7.725 1.00 25.80 167 ILE A CA 1
ATOM 1310 C C . ILE A 1 167 ? -30.257 -5.976 -6.208 1.00 25.80 167 ILE A C 1
ATOM 1312 O O . ILE A 1 167 ? -29.937 -6.958 -5.546 1.00 25.80 167 ILE A O 1
ATOM 1316 N N . ALA A 1 168 ? -30.850 -4.902 -5.673 1.00 24.23 168 ALA A N 1
ATOM 1317 C CA . ALA A 1 168 ? -32.095 -4.971 -4.887 1.00 24.23 168 ALA A CA 1
ATOM 1318 C C . ALA A 1 168 ? -32.415 -3.686 -4.096 1.00 24.23 168 ALA A C 1
ATOM 1320 O O . ALA A 1 168 ? -31.572 -3.096 -3.431 1.00 24.23 168 ALA A O 1
ATOM 1321 N N . SER A 1 169 ? -33.714 -3.365 -4.142 1.00 23.42 169 SER A N 1
ATOM 1322 C CA . SER A 1 169 ? -34.549 -2.731 -3.111 1.00 23.42 169 SER A CA 1
ATOM 1323 C C . SER A 1 169 ? -34.168 -1.345 -2.585 1.00 23.42 169 SER A C 1
ATOM 1325 O O . SER A 1 169 ? -33.394 -1.182 -1.647 1.00 23.42 169 SER A O 1
ATOM 1327 N N . LYS A 1 170 ? -34.889 -0.351 -3.117 1.00 35.69 170 LYS A N 1
ATOM 1328 C CA . LYS A 1 170 ? -35.313 0.823 -2.355 1.00 35.69 170 LYS A CA 1
ATOM 1329 C C . LYS A 1 170 ? -36.197 0.352 -1.200 1.00 35.69 170 LYS A C 1
ATOM 1331 O O . LYS A 1 170 ? -37.288 -0.124 -1.475 1.00 35.69 170 LYS A O 1
ATOM 1336 N N . ASP A 1 171 ? -35.756 0.565 0.033 1.00 26.36 171 ASP A N 1
ATOM 1337 C CA . ASP A 1 171 ? -36.647 0.849 1.158 1.00 26.36 171 ASP A CA 1
ATOM 1338 C C . ASP A 1 171 ? -35.971 1.871 2.093 1.00 26.36 171 ASP A C 1
ATOM 1340 O O . ASP A 1 171 ? -34.745 1.844 2.245 1.00 26.36 171 ASP A O 1
ATOM 1344 N N . PRO A 1 172 ? -36.717 2.824 2.685 1.00 34.22 172 PRO A N 1
ATOM 1345 C CA . PRO A 1 172 ? -36.142 3.883 3.506 1.00 34.22 172 PRO A CA 1
ATOM 1346 C C . PRO A 1 172 ? -35.695 3.332 4.862 1.00 34.22 172 PRO A C 1
ATOM 1348 O O . PRO A 1 172 ? -36.448 2.642 5.544 1.00 34.22 172 PRO A O 1
ATOM 1351 N N . ILE A 1 173 ? -34.486 3.691 5.289 1.00 37.59 173 ILE A N 1
ATOM 1352 C CA . ILE A 1 173 ? -33.973 3.380 6.627 1.00 37.59 173 ILE A CA 1
ATOM 1353 C C . ILE A 1 173 ? -34.823 4.126 7.672 1.00 37.59 173 ILE A C 1
ATOM 1355 O O . ILE A 1 173 ? -34.696 5.342 7.838 1.00 37.59 173 ILE A O 1
ATOM 1359 N N . GLU A 1 174 ? -35.689 3.402 8.385 1.00 32.25 174 GLU A N 1
ATOM 1360 C CA . GLU A 1 174 ? -36.381 3.896 9.579 1.00 32.25 174 GLU A CA 1
ATOM 1361 C C . GLU A 1 174 ? -35.370 4.185 10.701 1.00 32.25 174 GLU A C 1
ATOM 1363 O O . GLU A 1 174 ? -34.654 3.306 11.183 1.00 32.25 174 GLU A O 1
ATOM 1368 N N . LYS A 1 175 ? -35.314 5.453 11.126 1.00 34.62 175 LYS A N 1
ATOM 1369 C CA . LYS A 1 175 ? -34.457 5.955 12.209 1.00 34.62 175 LYS A CA 1
ATOM 1370 C C . LYS A 1 175 ? -35.147 5.785 13.566 1.00 34.62 175 LYS A C 1
ATOM 1372 O O . LYS A 1 175 ? -36.218 6.355 13.773 1.00 34.62 175 LYS A O 1
ATOM 1377 N N . LYS A 1 176 ? -34.491 5.139 14.540 1.00 33.00 176 LYS A N 1
ATOM 1378 C CA . LYS A 1 176 ? -34.819 5.338 15.966 1.00 33.00 176 LYS A CA 1
ATOM 1379 C C . LYS A 1 176 ? -34.071 6.581 16.502 1.00 33.00 176 LYS A C 1
ATOM 1381 O O . LYS A 1 176 ? -32.856 6.632 16.346 1.00 33.00 176 LYS A O 1
ATOM 1386 N N . PRO A 1 177 ? -34.735 7.604 17.090 1.00 39.03 177 PRO A N 1
ATOM 1387 C CA . PRO A 1 177 ? -34.174 8.966 17.164 1.00 39.03 177 PRO A CA 1
ATOM 1388 C C . PRO A 1 177 ? -33.534 9.394 18.504 1.00 39.03 177 PRO A C 1
ATOM 1390 O O . PRO A 1 177 ? -33.076 10.534 18.590 1.00 39.03 177 PRO A O 1
ATOM 1393 N N . SER A 1 178 ? -33.537 8.573 19.563 1.00 47.16 178 SER A N 1
ATOM 1394 C CA . SER A 1 178 ? -33.235 9.046 20.932 1.00 47.16 178 SER A CA 1
ATOM 1395 C C . SER A 1 178 ? -31.769 8.935 21.370 1.00 47.16 178 SER A C 1
ATOM 1397 O O . SER A 1 178 ? -31.279 9.860 22.011 1.00 47.16 178 SER A O 1
ATOM 1399 N N . GLU A 1 179 ? -31.061 7.858 21.024 1.00 50.88 179 GLU A N 1
ATOM 1400 C CA . GLU A 1 179 ? -29.662 7.640 21.448 1.00 50.88 179 GLU A CA 1
ATOM 1401 C C . GLU A 1 179 ? -28.680 8.492 20.631 1.00 50.88 179 GLU A C 1
ATOM 1403 O O . GLU A 1 179 ? -27.815 9.158 21.201 1.00 50.88 179 GLU A O 1
ATOM 1408 N N . ASN A 1 180 ? -28.909 8.595 19.316 1.00 56.81 180 ASN A N 1
ATOM 1409 C CA . ASN A 1 180 ? -28.057 9.351 18.392 1.00 56.81 180 ASN A CA 1
ATOM 1410 C C . ASN A 1 180 ? -27.897 10.825 18.809 1.00 56.81 180 ASN A C 1
ATOM 1412 O O . ASN A 1 180 ? -26.786 11.327 18.878 1.00 56.81 180 ASN A O 1
ATOM 1416 N N . ARG A 1 181 ? -28.980 11.510 19.209 1.00 58.81 181 ARG A N 1
ATOM 1417 C CA . ARG A 1 181 ? -28.904 12.937 19.590 1.00 58.81 181 ARG A CA 1
ATOM 1418 C C . ARG A 1 181 ? -28.123 13.201 20.879 1.00 58.81 181 ARG A C 1
ATOM 1420 O O . ARG A 1 181 ? -27.655 14.320 21.079 1.00 58.81 181 ARG A O 1
ATOM 1427 N N . LEU A 1 182 ? -28.071 12.230 21.791 1.00 63.06 182 LEU A N 1
ATOM 1428 C CA . LEU A 1 182 ? -27.321 12.360 23.042 1.00 63.06 182 LEU A CA 1
ATOM 1429 C C . LEU A 1 182 ? -25.829 12.136 22.799 1.00 63.06 182 LEU A C 1
ATOM 1431 O O . LEU A 1 182 ? -25.025 12.849 23.393 1.00 63.06 182 LEU A O 1
ATOM 1435 N N . PHE A 1 183 ? -25.483 11.203 21.908 1.00 68.62 183 PHE A N 1
ATOM 1436 C CA . PHE A 1 183 ? -24.105 10.988 21.478 1.00 68.62 183 PHE A CA 1
ATOM 1437 C C . PHE A 1 183 ? -23.556 12.227 20.768 1.00 68.62 183 PHE A C 1
ATOM 1439 O O . PHE A 1 183 ? -22.520 12.740 21.174 1.00 68.62 183 PHE A O 1
ATOM 1446 N N . ASP A 1 184 ? -24.302 12.794 19.817 1.00 66.69 184 ASP A N 1
ATOM 1447 C CA . ASP A 1 184 ? -23.875 13.975 19.047 1.00 66.69 184 ASP A CA 1
ATOM 1448 C C . ASP A 1 184 ? -23.540 15.161 19.966 1.00 66.69 184 ASP A C 1
ATOM 1450 O O . ASP A 1 184 ? -22.446 15.722 19.921 1.00 66.69 184 ASP A O 1
ATOM 1454 N N . LYS A 1 185 ? -24.445 15.477 20.902 1.00 68.88 185 LYS A N 1
ATOM 1455 C CA . LYS A 1 185 ? -24.244 16.541 21.903 1.00 68.88 185 LYS A CA 1
ATOM 1456 C C . LYS A 1 185 ? -23.091 16.270 22.864 1.00 68.88 185 LYS A C 1
ATOM 1458 O O . LYS A 1 185 ? -22.542 17.203 23.450 1.00 68.88 185 LYS A O 1
ATOM 1463 N N . PHE A 1 186 ? -22.782 15.002 23.105 1.00 71.50 186 PHE A N 1
ATOM 1464 C CA . PHE A 1 186 ? -21.681 14.607 23.967 1.00 71.50 186 PHE A CA 1
ATOM 1465 C C . PHE A 1 186 ? -20.338 14.789 23.249 1.00 71.50 186 PHE A C 1
ATOM 1467 O O . PHE A 1 186 ? -19.402 15.374 23.793 1.00 71.50 186 PHE A O 1
ATOM 1474 N N . ILE A 1 187 ? -20.279 14.346 21.996 1.00 71.06 187 ILE A N 1
ATOM 1475 C CA . ILE A 1 187 ? -19.121 14.454 21.113 1.00 71.06 187 ILE A CA 1
ATOM 1476 C C . ILE A 1 187 ? -18.765 15.910 20.804 1.00 71.06 187 ILE A C 1
ATOM 1478 O O . ILE A 1 187 ? -17.581 16.238 20.777 1.00 71.06 187 ILE A O 1
ATOM 1482 N N . GLU A 1 188 ? -19.748 16.804 20.664 1.00 73.56 188 GLU A N 1
ATOM 1483 C CA . GLU A 1 188 ? -19.515 18.253 20.519 1.00 73.56 188 GLU A CA 1
ATOM 1484 C C . GLU A 1 188 ? -18.658 18.847 21.656 1.00 73.56 188 GLU A C 1
ATOM 1486 O O . GLU A 1 188 ? -18.029 19.893 21.493 1.00 73.56 188 GLU A O 1
ATOM 1491 N N . GLN A 1 189 ? -18.584 18.182 22.814 1.00 77.06 189 GLN A N 1
AT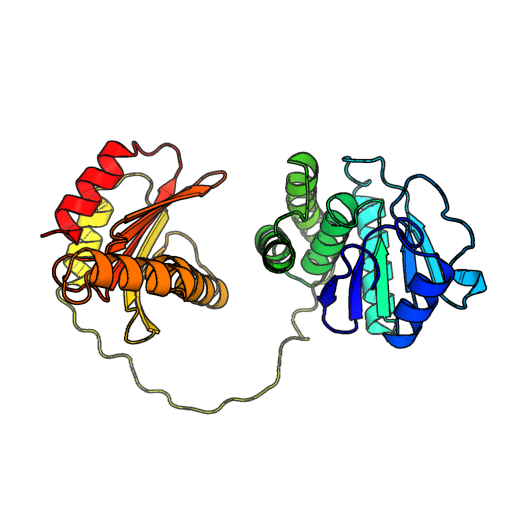OM 1492 C CA . GLN A 1 189 ? -17.753 18.616 23.938 1.00 77.06 189 GLN A CA 1
ATOM 1493 C C . GLN A 1 189 ? -16.281 18.221 23.783 1.00 77.06 189 GLN A C 1
ATOM 1495 O O . GLN A 1 189 ? -15.449 18.670 24.579 1.00 77.06 189 GLN A O 1
ATOM 1500 N N . ILE A 1 190 ? -15.936 17.367 22.819 1.00 76.94 190 ILE A N 1
ATOM 1501 C CA . ILE A 1 190 ? -14.567 16.947 22.524 1.00 76.94 190 ILE A CA 1
ATOM 1502 C C . ILE A 1 190 ? -14.026 17.876 21.420 1.00 76.94 190 ILE A C 1
ATOM 1504 O O . ILE A 1 190 ? -14.462 17.781 20.270 1.00 76.94 190 ILE A O 1
ATOM 1508 N N . PRO A 1 191 ? -13.101 18.801 21.748 1.00 68.19 191 PRO A N 1
ATOM 1509 C CA . PRO A 1 191 ? -12.563 19.741 20.768 1.00 68.19 191 PRO A CA 1
ATOM 1510 C C . PRO A 1 191 ? -11.772 19.007 19.682 1.00 68.19 191 PRO A C 1
ATOM 1512 O O . PRO A 1 191 ? -11.206 17.949 19.940 1.00 68.19 191 PRO A O 1
ATOM 1515 N N . ASP A 1 192 ? -11.725 19.587 18.480 1.00 79.06 192 ASP A N 1
ATOM 1516 C CA . ASP A 1 192 ? -10.994 19.063 17.315 1.00 79.06 192 ASP A CA 1
ATOM 1517 C C . ASP A 1 192 ? -11.379 17.631 16.893 1.00 79.06 192 ASP A C 1
ATOM 1519 O O . ASP A 1 192 ? -10.574 16.895 16.308 1.00 79.06 192 ASP A O 1
ATOM 1523 N N . THR A 1 193 ? -12.627 17.241 17.168 1.00 82.62 193 THR A N 1
ATOM 1524 C CA . THR A 1 193 ? -13.238 16.026 16.623 1.00 82.62 193 THR A CA 1
ATOM 1525 C C . THR A 1 193 ? -13.449 16.179 15.118 1.00 82.62 193 THR A C 1
ATOM 1527 O O . THR A 1 193 ? -14.042 17.148 14.647 1.00 82.62 193 THR A O 1
ATOM 1530 N N . VAL A 1 194 ? -12.948 15.203 14.367 1.00 81.25 194 VAL A N 1
ATOM 1531 C CA . VAL A 1 194 ? -13.008 15.119 12.903 1.00 81.25 194 VAL A CA 1
ATOM 1532 C C . VAL A 1 194 ? -14.125 14.179 12.463 1.00 81.25 194 VAL A C 1
ATOM 1534 O O . VAL A 1 194 ? -14.849 14.470 11.513 1.00 81.25 194 VAL A O 1
ATOM 1537 N N . ALA A 1 195 ? -14.279 13.056 13.160 1.00 83.00 195 ALA A N 1
ATOM 1538 C CA . ALA A 1 195 ? -15.291 12.066 12.840 1.00 83.00 195 ALA A CA 1
ATOM 1539 C C . ALA A 1 195 ? -15.747 11.314 14.084 1.00 83.00 195 ALA A C 1
ATOM 1541 O O . ALA A 1 195 ? -14.952 11.050 14.988 1.00 83.00 195 ALA A O 1
ATOM 1542 N N . THR A 1 196 ? -17.012 10.913 14.087 1.00 85.94 196 THR A N 1
ATOM 1543 C CA . THR A 1 196 ? -17.579 9.990 15.058 1.00 85.94 196 THR A CA 1
ATOM 1544 C C . THR A 1 196 ? -18.487 8.978 14.404 1.00 85.94 196 THR A C 1
ATOM 1546 O O . THR A 1 196 ? -19.178 9.258 13.425 1.00 85.94 196 THR A O 1
ATOM 1549 N N . ALA A 1 197 ? -18.486 7.776 14.964 1.00 86.56 197 ALA A N 1
ATOM 1550 C CA . ALA A 1 197 ? -19.365 6.714 14.528 1.00 86.56 197 ALA A CA 1
ATOM 1551 C C . ALA A 1 197 ? -19.769 5.812 15.690 1.00 86.56 197 ALA A C 1
ATOM 1553 O O . ALA A 1 197 ? -19.058 5.702 16.690 1.00 86.56 197 ALA A O 1
ATOM 1554 N N . ILE A 1 198 ? -20.900 5.135 15.520 1.00 88.06 198 ILE A N 1
ATOM 1555 C CA . ILE A 1 198 ? -21.260 3.969 16.324 1.00 88.06 198 ILE A CA 1
ATOM 1556 C C . ILE A 1 198 ? -21.365 2.788 15.369 1.00 88.06 198 ILE A C 1
ATOM 1558 O O . ILE A 1 198 ? -22.128 2.813 14.398 1.00 88.06 198 ILE A O 1
ATOM 1562 N N . ILE A 1 199 ? -20.562 1.767 15.647 1.00 88.00 199 ILE A N 1
ATOM 1563 C CA . ILE A 1 199 ? -20.479 0.546 14.857 1.00 88.00 199 ILE A CA 1
ATOM 1564 C C . ILE A 1 199 ? -21.160 -0.577 15.627 1.00 88.00 199 ILE A C 1
ATOM 1566 O O . ILE A 1 199 ? -20.772 -0.881 16.755 1.00 88.00 199 ILE A O 1
ATOM 1570 N N . ASP A 1 200 ? -22.156 -1.204 15.007 1.00 87.62 200 ASP A N 1
ATOM 1571 C CA . ASP A 1 200 ? -22.791 -2.414 15.510 1.00 87.62 200 ASP A CA 1
ATOM 1572 C C . ASP A 1 200 ? -22.144 -3.643 14.865 1.00 87.62 200 ASP A C 1
ATOM 1574 O O . ASP A 1 200 ? -22.375 -3.954 13.694 1.00 87.62 200 ASP A O 1
ATOM 1578 N N . LEU A 1 201 ? -21.333 -4.345 15.655 1.00 85.12 201 LEU A N 1
ATOM 1579 C CA . LEU A 1 201 ? -20.601 -5.536 15.225 1.00 85.12 201 LEU A CA 1
ATOM 1580 C C . LEU A 1 201 ? -21.504 -6.761 15.022 1.00 85.12 201 LEU A C 1
ATOM 1582 O O . LEU A 1 201 ? -21.076 -7.744 14.432 1.00 85.12 201 LEU A O 1
ATOM 1586 N N . GLN A 1 202 ? -22.742 -6.751 15.524 1.00 81.31 202 GLN A N 1
ATOM 1587 C CA . GLN A 1 202 ? -23.670 -7.864 15.321 1.00 81.31 202 GLN A CA 1
ATOM 1588 C C . GLN A 1 202 ? -24.424 -7.720 14.000 1.00 81.31 202 GLN A C 1
ATOM 1590 O O . GLN A 1 202 ? -24.621 -8.701 13.284 1.00 81.31 202 GLN A O 1
ATOM 1595 N N . THR A 1 203 ? -24.888 -6.509 13.692 1.00 77.44 203 THR A N 1
ATOM 1596 C CA . THR A 1 203 ? -25.680 -6.254 12.479 1.00 77.44 203 THR A CA 1
ATOM 1597 C C . THR A 1 203 ? -24.837 -5.838 11.281 1.00 77.44 203 THR A C 1
ATOM 1599 O O . THR A 1 203 ? -25.384 -5.693 10.188 1.00 77.44 203 THR A O 1
ATOM 1602 N N . GLN A 1 204 ? -23.529 -5.667 11.482 1.00 69.94 204 GLN A N 1
ATOM 1603 C CA . GLN A 1 204 ? -22.580 -5.143 10.503 1.00 69.94 204 GLN A CA 1
ATOM 1604 C C . GLN A 1 204 ? -23.013 -3.792 9.926 1.00 69.94 204 GLN A C 1
ATOM 1606 O O . GLN A 1 204 ? -22.856 -3.505 8.740 1.00 69.94 204 GLN A O 1
ATOM 1611 N N . LYS A 1 205 ? -23.640 -2.966 10.768 1.00 71.19 205 LYS A N 1
ATOM 1612 C CA . LYS A 1 205 ? -24.182 -1.669 10.371 1.00 71.19 205 LYS A CA 1
ATOM 1613 C C . LYS A 1 205 ? -23.546 -0.561 11.180 1.00 71.19 205 LYS A C 1
ATOM 1615 O O . LYS A 1 205 ? -23.349 -0.662 12.389 1.00 71.19 205 LYS A O 1
ATOM 1620 N N . MET A 1 206 ? -23.314 0.549 10.500 1.00 68.06 206 MET A N 1
ATOM 1621 C CA . MET A 1 206 ? -23.035 1.815 11.154 1.00 68.06 206 MET A CA 1
ATOM 1622 C C . MET A 1 206 ? -24.360 2.476 11.500 1.00 68.06 206 MET A C 1
ATOM 1624 O O . MET A 1 206 ? -25.121 2.884 10.622 1.00 68.06 206 MET A O 1
ATOM 1628 N N . THR A 1 207 ? -24.666 2.527 12.792 1.00 67.88 207 THR A N 1
ATOM 1629 C CA . THR A 1 207 ? -25.909 3.120 13.302 1.00 67.88 207 THR A CA 1
ATOM 1630 C C . THR A 1 207 ? -25.823 4.643 13.345 1.00 67.88 207 THR A C 1
ATOM 1632 O O . THR A 1 207 ? -26.849 5.330 13.283 1.00 67.88 207 THR A O 1
ATOM 1635 N N . HIS A 1 208 ? -24.599 5.170 13.399 1.00 71.00 208 HIS A N 1
ATOM 1636 C CA . HIS A 1 208 ? -24.308 6.591 13.387 1.00 71.00 208 HIS A CA 1
ATOM 1637 C C . HIS A 1 208 ? -22.970 6.872 12.686 1.00 71.00 208 HIS A C 1
ATOM 1639 O O . HIS A 1 208 ? -22.004 6.137 12.893 1.00 71.00 208 HIS A O 1
ATOM 1645 N N . LEU A 1 209 ? -22.920 7.942 11.886 1.00 77.06 209 LEU A N 1
ATOM 1646 C CA . LEU A 1 209 ? -21.705 8.497 11.290 1.00 77.06 209 LEU A CA 1
ATOM 1647 C C . LEU A 1 209 ? -21.861 10.012 11.145 1.00 77.06 209 LEU A C 1
ATOM 1649 O O . LEU A 1 209 ? -22.774 10.478 10.460 1.00 77.06 209 LEU A O 1
ATOM 1653 N N . GLN A 1 210 ? -20.942 10.759 11.742 1.00 73.75 210 GLN A N 1
ATOM 1654 C CA . GLN A 1 210 ? -20.800 12.196 11.565 1.00 73.75 210 GLN A CA 1
ATOM 1655 C C . GLN A 1 210 ? -19.336 12.502 11.274 1.00 73.75 210 GLN A C 1
ATOM 1657 O O . GLN A 1 210 ? -18.458 12.154 12.055 1.00 73.75 210 GLN A O 1
ATOM 1662 N N . THR A 1 211 ? -19.058 13.154 10.151 1.00 72.50 211 THR A N 1
ATOM 1663 C CA . THR A 1 211 ? -17.696 13.506 9.735 1.00 72.50 211 THR A CA 1
ATOM 1664 C C . THR A 1 211 ? -17.677 14.933 9.211 1.00 72.50 211 THR A C 1
ATOM 1666 O O . THR A 1 211 ? -18.660 15.397 8.629 1.00 72.50 211 THR A O 1
ATOM 1669 N N . ILE A 1 212 ? -16.578 15.654 9.439 1.00 63.53 212 ILE A N 1
ATOM 1670 C CA . ILE A 1 212 ? -16.402 17.007 8.885 1.00 63.53 212 ILE A CA 1
ATOM 1671 C C . ILE A 1 212 ? -16.080 16.982 7.384 1.00 63.53 212 ILE A C 1
ATOM 1673 O O . ILE A 1 212 ? -16.367 17.949 6.683 1.00 63.53 212 ILE A O 1
ATOM 1677 N N . ASP A 1 213 ? -15.533 15.866 6.899 1.00 60.69 213 ASP A N 1
ATOM 1678 C CA . ASP A 1 213 ? -15.156 15.653 5.506 1.00 60.69 213 ASP A CA 1
ATOM 1679 C C . ASP A 1 213 ? -16.108 14.657 4.834 1.00 60.69 213 ASP A C 1
ATOM 1681 O O . ASP A 1 213 ? -16.658 13.758 5.475 1.00 60.69 213 ASP A O 1
ATOM 1685 N N . ASN A 1 214 ? -16.304 14.801 3.522 1.00 57.97 214 ASN A N 1
ATOM 1686 C CA . ASN A 1 214 ? -17.092 13.848 2.747 1.00 57.97 214 ASN A CA 1
ATOM 1687 C C . ASN A 1 214 ? -16.215 12.632 2.411 1.00 57.97 214 ASN A C 1
ATOM 1689 O O . ASN A 1 214 ? -15.286 12.744 1.611 1.00 57.97 214 ASN A O 1
ATOM 1693 N N . HIS A 1 215 ? -16.488 11.485 3.033 1.00 65.06 215 HIS A N 1
ATOM 1694 C CA . HIS A 1 215 ? -15.714 10.262 2.818 1.00 65.06 215 HIS A CA 1
ATOM 1695 C C . HIS A 1 215 ? -16.430 9.311 1.848 1.00 65.06 215 HIS A C 1
ATOM 1697 O O . HIS A 1 215 ? -17.640 9.111 1.974 1.00 65.06 215 HIS A O 1
ATOM 1703 N N . PRO A 1 216 ? -15.711 8.680 0.900 1.00 66.00 216 PRO A N 1
ATOM 1704 C CA . PRO A 1 216 ? -16.279 7.620 0.073 1.00 66.00 216 PRO A CA 1
ATOM 1705 C C . PRO A 1 216 ? -16.825 6.470 0.931 1.00 66.00 216 PRO A C 1
ATOM 1707 O O . PRO A 1 216 ? -16.194 6.080 1.913 1.00 66.00 216 PRO A O 1
ATOM 1710 N N . GLN A 1 217 ? -17.943 5.861 0.519 1.00 63.94 217 GLN A N 1
ATOM 1711 C CA . GLN A 1 217 ? -18.559 4.736 1.244 1.00 63.94 217 GLN A CA 1
ATOM 1712 C C . GLN A 1 217 ? -17.581 3.572 1.477 1.00 63.94 217 GLN A C 1
ATOM 1714 O O . GLN A 1 217 ? -17.595 2.957 2.532 1.00 63.94 217 GLN A O 1
ATOM 1719 N N . GLN A 1 218 ? -16.649 3.340 0.551 1.00 57.38 218 GLN A N 1
ATOM 1720 C CA . GLN A 1 218 ? -15.610 2.316 0.697 1.00 57.38 218 GLN A CA 1
ATOM 1721 C C . GLN A 1 218 ? -14.702 2.547 1.915 1.00 57.38 218 GLN A C 1
ATOM 1723 O O . GLN A 1 218 ? -14.302 1.592 2.571 1.00 57.38 218 GLN A O 1
ATOM 1728 N N . VAL A 1 219 ? -14.387 3.805 2.243 1.00 65.94 219 VAL A N 1
ATOM 1729 C CA . VAL A 1 219 ? -13.582 4.151 3.429 1.00 65.94 219 VAL A CA 1
ATOM 1730 C C . VAL A 1 219 ? -14.372 3.858 4.704 1.00 65.94 219 VAL A C 1
ATOM 1732 O O . VAL A 1 219 ? -13.826 3.359 5.684 1.00 65.94 219 VAL A O 1
ATOM 1735 N N . ILE A 1 220 ? -15.675 4.130 4.665 1.00 69.62 220 ILE A N 1
ATOM 1736 C CA . ILE A 1 220 ? -16.613 3.859 5.754 1.00 69.62 220 ILE A CA 1
ATOM 1737 C C . ILE A 1 220 ? -16.745 2.340 5.978 1.00 69.62 220 ILE A C 1
ATOM 1739 O O . ILE A 1 220 ? -16.673 1.873 7.113 1.00 69.62 220 ILE A O 1
ATOM 1743 N N . ASP A 1 221 ? -16.837 1.553 4.908 1.00 68.38 221 ASP A N 1
ATOM 1744 C CA . ASP A 1 221 ? -16.919 0.090 4.985 1.00 68.38 221 ASP A CA 1
ATOM 1745 C C . ASP A 1 221 ? -15.599 -0.533 5.491 1.00 68.38 221 ASP A C 1
ATOM 1747 O O . ASP A 1 221 ? -15.604 -1.494 6.261 1.00 68.38 221 ASP A O 1
ATOM 1751 N N . LEU A 1 222 ? -14.447 0.045 5.130 1.00 72.81 222 LEU A N 1
ATOM 1752 C CA . LEU A 1 222 ? -13.147 -0.368 5.672 1.00 72.81 222 LEU A CA 1
ATOM 1753 C C . LEU A 1 222 ? -12.995 -0.029 7.160 1.00 72.81 222 LEU A C 1
ATOM 1755 O O . LEU A 1 222 ? -12.366 -0.794 7.891 1.00 72.81 222 LEU A O 1
ATOM 1759 N N . LEU A 1 223 ? -13.585 1.076 7.629 1.00 73.94 223 LEU A N 1
ATOM 1760 C CA . LEU A 1 223 ? -13.628 1.409 9.056 1.00 73.94 223 LEU A CA 1
ATOM 1761 C C . LEU A 1 223 ? -14.371 0.324 9.846 1.00 73.94 223 LEU A C 1
ATOM 1763 O O . LEU A 1 223 ? -13.920 -0.057 10.930 1.00 73.94 223 LEU A O 1
ATOM 1767 N N . TYR A 1 224 ? -15.474 -0.196 9.295 1.00 76.81 224 TYR A N 1
ATOM 1768 C CA . TYR A 1 224 ? -16.188 -1.332 9.874 1.00 76.81 224 TYR A CA 1
ATOM 1769 C C . TYR A 1 224 ? -15.273 -2.555 9.982 1.00 76.81 224 TYR A C 1
ATOM 1771 O O . TYR A 1 224 ? -15.057 -3.047 11.089 1.00 76.81 224 TYR A O 1
ATOM 1779 N N . ALA A 1 225 ? -14.689 -2.991 8.862 1.00 78.94 225 ALA A N 1
ATOM 1780 C CA . ALA A 1 225 ? -13.843 -4.183 8.817 1.00 78.94 225 ALA A CA 1
ATOM 1781 C C . ALA A 1 225 ? -12.646 -4.078 9.780 1.00 78.94 225 ALA A C 1
ATOM 1783 O O . ALA A 1 225 ? -12.378 -4.996 10.550 1.00 78.94 225 ALA A O 1
ATOM 1784 N N . ALA A 1 226 ? -11.978 -2.921 9.816 1.00 84.31 226 ALA A N 1
ATOM 1785 C CA . ALA A 1 226 ? -10.874 -2.681 10.740 1.00 84.31 226 ALA A CA 1
ATOM 1786 C C . ALA A 1 226 ? -11.326 -2.715 12.211 1.00 84.31 226 ALA A C 1
ATOM 1788 O O . ALA A 1 226 ? -10.624 -3.254 13.067 1.00 84.31 226 ALA A O 1
ATOM 1789 N N . THR A 1 227 ? -12.500 -2.156 12.522 1.00 88.50 227 THR A N 1
ATOM 1790 C CA . THR A 1 227 ? -13.055 -2.186 13.885 1.00 88.50 227 THR A CA 1
ATOM 1791 C C . THR A 1 227 ? -13.442 -3.605 14.297 1.00 88.50 227 THR A C 1
ATOM 1793 O O . THR A 1 227 ? -13.180 -4.005 15.433 1.00 88.50 227 THR A O 1
ATOM 1796 N N . GLU A 1 228 ? -14.019 -4.380 13.381 1.00 86.81 228 GLU A N 1
ATOM 1797 C CA . GLU A 1 228 ? -14.342 -5.791 13.583 1.00 86.81 228 GLU A CA 1
ATOM 1798 C C . GLU A 1 228 ? -13.076 -6.607 13.858 1.00 86.81 228 GLU A C 1
ATOM 1800 O O . GLU A 1 228 ? -13.015 -7.288 14.879 1.00 86.81 228 GLU A O 1
ATOM 1805 N N . ASP A 1 229 ? -12.021 -6.457 13.055 1.00 88.25 229 ASP A N 1
ATOM 1806 C CA . ASP A 1 229 ? -10.743 -7.143 13.279 1.00 88.25 229 ASP A CA 1
ATOM 1807 C C . ASP A 1 229 ? -10.131 -6.813 14.651 1.00 88.25 229 ASP A C 1
ATOM 1809 O O . ASP A 1 229 ? -9.646 -7.702 15.357 1.00 88.25 229 ASP A O 1
ATOM 1813 N N . MET A 1 230 ? -10.203 -5.547 15.075 1.00 91.19 230 MET A N 1
ATOM 1814 C CA . MET A 1 230 ? -9.660 -5.092 16.359 1.00 91.19 230 MET A CA 1
ATOM 1815 C C . MET A 1 230 ? -10.424 -5.612 17.586 1.00 91.19 230 MET A C 1
ATOM 1817 O O . MET A 1 230 ? -9.824 -5.783 18.647 1.00 91.19 230 MET A O 1
ATOM 1821 N N . TYR A 1 231 ? -11.735 -5.845 17.473 1.00 91.62 231 TYR A N 1
ATOM 1822 C CA . TYR A 1 231 ? -12.600 -6.173 18.617 1.00 91.62 231 TYR A CA 1
ATOM 1823 C C . TYR A 1 231 ? -13.186 -7.585 18.594 1.00 91.62 231 TYR A C 1
ATOM 1825 O O . TYR A 1 231 ? -13.634 -8.078 19.631 1.00 91.62 231 TYR A O 1
ATOM 1833 N N . GLN A 1 232 ? -13.246 -8.211 17.426 1.00 88.31 232 GLN A N 1
ATOM 1834 C CA . GLN A 1 232 ? -13.834 -9.526 17.180 1.00 88.31 232 GLN A CA 1
ATOM 1835 C C . GLN A 1 232 ? -13.025 -10.359 16.177 1.00 88.31 232 GLN A C 1
ATOM 1837 O O . GLN A 1 232 ? -13.465 -11.452 15.823 1.00 88.31 232 GLN A O 1
ATOM 1842 N N . GLY A 1 233 ? -11.835 -9.912 15.764 1.00 88.38 233 GLY A N 1
ATOM 1843 C CA . GLY A 1 233 ? -10.968 -10.696 14.893 1.00 88.38 233 GLY A CA 1
ATOM 1844 C C . GLY A 1 233 ? -10.607 -12.060 15.505 1.00 88.38 233 GLY A C 1
ATOM 1845 O O . GLY A 1 233 ? -10.586 -12.203 16.735 1.00 88.38 233 GLY A O 1
ATOM 1846 N N . PRO A 1 234 ? -10.261 -13.073 14.686 1.00 88.12 234 PRO A N 1
ATOM 1847 C CA . PRO A 1 234 ? -10.043 -14.444 15.156 1.00 88.12 234 PRO A CA 1
ATOM 1848 C C . PRO A 1 234 ? -9.046 -14.544 16.315 1.00 88.12 234 PRO A C 1
ATOM 1850 O O . PRO A 1 234 ? -9.283 -15.257 17.285 1.00 88.12 234 PRO A O 1
ATOM 1853 N N . LYS A 1 235 ? -7.957 -13.766 16.268 1.00 90.75 235 LYS A N 1
ATOM 1854 C CA . LYS A 1 235 ? -6.946 -13.740 17.335 1.00 90.75 235 LYS A CA 1
ATOM 1855 C C . LYS A 1 235 ? -7.428 -13.084 18.620 1.00 90.75 235 LYS A C 1
ATOM 1857 O O . LYS A 1 235 ? -7.083 -13.556 19.698 1.00 90.75 235 LYS A O 1
ATOM 1862 N N . ILE A 1 236 ? -8.252 -12.046 18.517 1.00 91.06 236 ILE A N 1
ATOM 1863 C CA . ILE A 1 236 ? -8.872 -11.410 19.681 1.00 91.06 236 ILE A CA 1
ATOM 1864 C C . ILE A 1 236 ? -9.809 -12.406 20.364 1.00 91.06 236 ILE A C 1
ATOM 1866 O O . ILE A 1 236 ? -9.698 -12.625 21.568 1.00 91.06 236 ILE A O 1
ATOM 1870 N N . GLN A 1 237 ? -10.650 -13.092 19.587 1.00 88.81 237 GLN A N 1
ATOM 1871 C CA . GLN A 1 237 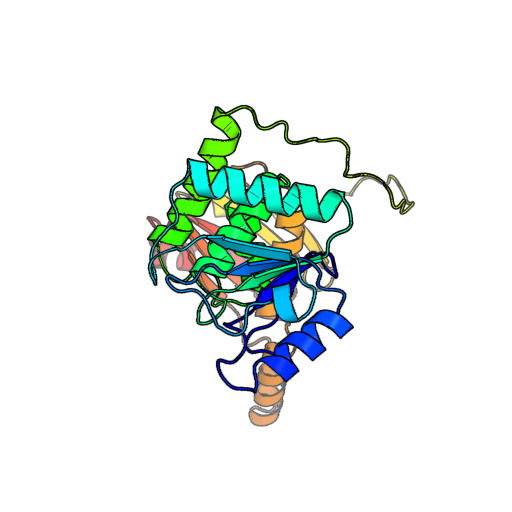? -11.558 -14.112 20.108 1.00 88.81 237 GLN A CA 1
ATOM 1872 C C . GLN A 1 237 ? -10.815 -15.307 20.720 1.00 88.81 237 GLN A C 1
ATOM 1874 O O . GLN A 1 237 ? -11.204 -15.766 21.791 1.00 88.81 237 GLN A O 1
ATOM 1879 N N . GLU A 1 238 ? -9.739 -15.791 20.091 1.00 89.38 238 GLU A N 1
ATOM 1880 C CA . GLU A 1 238 ? -8.882 -16.850 20.650 1.00 89.38 238 GLU A CA 1
ATOM 1881 C C . GLU A 1 238 ? -8.317 -16.446 22.027 1.00 89.38 238 GLU A C 1
ATOM 1883 O O . GLU A 1 238 ? -8.374 -17.230 22.977 1.00 89.38 238 GLU A O 1
ATOM 1888 N N . ILE A 1 239 ? -7.818 -15.210 22.167 1.00 89.56 239 ILE A N 1
ATOM 1889 C CA . ILE A 1 239 ? -7.292 -14.684 23.438 1.00 89.56 239 ILE A CA 1
ATOM 1890 C C . ILE A 1 239 ? -8.403 -14.574 24.489 1.00 89.56 239 ILE A C 1
ATOM 1892 O O . ILE A 1 239 ? -8.216 -15.006 25.629 1.00 89.56 239 ILE A O 1
ATOM 1896 N N . GLU A 1 240 ? -9.563 -14.021 24.125 1.00 90.19 240 GLU A N 1
ATOM 1897 C CA . GLU A 1 240 ? -10.699 -13.897 25.044 1.00 90.19 240 GLU A CA 1
ATOM 1898 C C . GLU A 1 240 ? -11.179 -15.272 25.520 1.00 90.19 240 GLU A C 1
ATOM 1900 O O . GLU A 1 240 ? -11.392 -15.461 26.718 1.00 90.19 240 GLU A O 1
ATOM 1905 N N . GLN A 1 241 ? -11.277 -16.257 24.622 1.00 88.19 241 GLN A N 1
ATOM 1906 C CA . GLN A 1 241 ? -11.644 -17.634 24.964 1.00 88.19 241 GLN A CA 1
ATOM 1907 C C . GLN A 1 241 ? -10.643 -18.267 25.929 1.00 88.19 241 GLN A C 1
ATOM 1909 O O . GLN A 1 241 ? -11.052 -18.886 26.913 1.00 88.19 241 GLN A O 1
ATOM 1914 N N . LEU A 1 242 ? -9.344 -18.076 25.693 1.00 90.19 242 LEU A N 1
ATOM 1915 C CA . LEU A 1 242 ? -8.303 -18.569 26.589 1.00 90.19 242 LEU A CA 1
ATOM 1916 C C . LEU A 1 242 ? -8.424 -17.943 27.987 1.00 90.19 242 LEU A C 1
ATOM 1918 O O . LEU A 1 242 ? -8.346 -18.645 28.995 1.00 90.19 242 LEU A O 1
ATOM 1922 N N . PHE A 1 243 ? -8.677 -16.635 28.071 1.00 89.44 243 PHE A N 1
ATOM 1923 C CA . PHE A 1 243 ? -8.908 -15.961 29.350 1.00 89.44 243 PHE A CA 1
ATOM 1924 C C . PHE A 1 243 ? -10.178 -16.444 30.053 1.00 89.44 243 PHE A C 1
ATOM 1926 O O . PHE A 1 243 ? -10.125 -16.686 31.260 1.00 89.44 243 PHE A O 1
ATOM 1933 N N . CYS A 1 244 ? -11.274 -16.666 29.318 1.00 87.06 244 CYS A N 1
ATOM 1934 C CA . CYS A 1 244 ? -12.498 -17.261 29.864 1.00 87.06 244 CYS A CA 1
ATOM 1935 C C . CYS A 1 244 ? -12.216 -18.626 30.499 1.00 87.06 2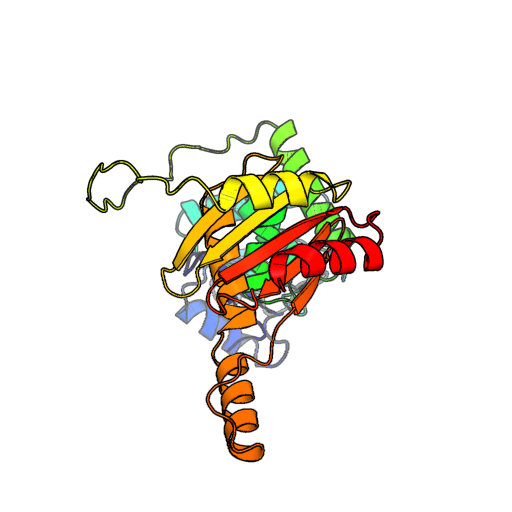44 CYS A C 1
ATOM 1937 O O . CYS A 1 244 ? -12.664 -18.894 31.611 1.00 87.06 244 CYS A O 1
ATOM 1939 N N . GLN A 1 245 ? -11.463 -19.481 29.798 1.00 87.50 245 GLN A N 1
ATOM 1940 C CA . GLN A 1 245 ? -11.120 -20.829 30.258 1.00 87.50 245 GLN A CA 1
ATOM 1941 C C . GLN A 1 245 ? -10.276 -20.792 31.532 1.00 87.50 245 GLN A C 1
ATOM 1943 O O . GLN A 1 245 ? -10.579 -21.499 32.490 1.00 87.50 245 GLN A O 1
ATOM 1948 N N . ILE A 1 246 ? -9.244 -19.944 31.559 1.00 89.69 246 ILE A N 1
ATOM 1949 C CA . ILE A 1 246 ? -8.346 -19.811 32.711 1.00 89.69 246 ILE A CA 1
ATOM 1950 C C . ILE A 1 246 ? -9.088 -19.244 33.928 1.00 89.69 246 ILE A C 1
ATOM 1952 O O . ILE A 1 246 ? -8.872 -19.709 35.046 1.00 89.69 246 ILE A O 1
ATOM 1956 N N . ARG A 1 247 ? -9.954 -18.243 33.727 1.00 89.06 247 ARG A N 1
ATOM 1957 C CA . ARG A 1 247 ? -10.642 -17.527 34.817 1.00 89.06 247 ARG A CA 1
ATOM 1958 C C . ARG A 1 247 ? -12.002 -18.111 35.196 1.00 89.06 247 ARG A C 1
ATOM 1960 O O . ARG A 1 247 ? -12.587 -17.659 36.171 1.00 89.06 247 ARG A O 1
ATOM 1967 N N . GLN A 1 248 ? -12.487 -19.117 34.464 1.00 86.94 248 GLN A N 1
ATOM 1968 C CA . GLN A 1 248 ? -13.821 -19.709 34.637 1.00 86.94 248 GLN A CA 1
ATOM 1969 C C . GLN A 1 248 ? -14.948 -18.665 34.533 1.00 86.94 248 GLN A C 1
ATOM 1971 O O . GLN A 1 248 ? -15.956 -18.729 35.235 1.00 86.94 248 GLN A O 1
ATOM 1976 N N . GLU A 1 249 ? -14.775 -17.694 33.636 1.00 85.12 249 GLU A N 1
ATOM 1977 C CA . GLU A 1 249 ? -15.730 -16.613 33.390 1.00 85.12 249 GLU A CA 1
ATOM 1978 C C . GLU A 1 249 ? -16.561 -16.894 32.131 1.00 85.12 249 GLU A C 1
ATOM 1980 O O . GLU A 1 249 ? -16.098 -17.517 31.172 1.00 85.12 249 GLU A O 1
ATOM 1985 N N . GLN A 1 250 ? -17.806 -16.413 32.106 1.00 74.00 250 GLN A N 1
ATOM 1986 C CA . GLN A 1 250 ? -18.669 -16.561 30.935 1.00 74.00 250 GLN A CA 1
ATOM 1987 C C . GLN A 1 250 ? -18.453 -15.415 29.944 1.00 74.00 250 GLN A C 1
ATOM 1989 O O . GLN A 1 250 ? -18.937 -14.309 30.160 1.00 74.00 250 GLN A O 1
ATOM 1994 N N . LYS A 1 251 ? -17.754 -15.715 28.840 1.00 66.94 251 LYS A N 1
ATOM 1995 C CA . LYS A 1 251 ? -17.632 -14.883 27.626 1.00 66.94 251 LYS A CA 1
ATOM 1996 C C . LYS A 1 251 ? -17.474 -13.362 27.875 1.00 66.94 251 LYS A C 1
ATOM 1998 O O . LYS A 1 251 ? -18.237 -12.587 27.292 1.00 66.94 251 LYS A O 1
ATOM 2003 N N . PRO A 1 252 ? -16.522 -12.881 28.702 1.00 75.25 252 PRO A N 1
ATOM 2004 C CA . PRO A 1 252 ? -16.283 -11.451 28.808 1.00 75.25 252 PRO A CA 1
ATOM 2005 C C . PRO A 1 252 ? -15.609 -10.948 27.533 1.00 75.25 252 PRO A C 1
ATOM 2007 O O . PRO A 1 252 ? -14.649 -11.544 27.051 1.00 75.25 252 PRO A O 1
ATOM 2010 N N . HIS A 1 253 ? -16.051 -9.791 27.047 1.00 85.75 253 HIS A N 1
ATOM 2011 C CA . HIS A 1 253 ? -15.245 -9.005 26.120 1.00 85.75 253 HIS A CA 1
ATOM 2012 C C . HIS A 1 253 ? -14.171 -8.257 26.912 1.00 85.75 253 HIS A C 1
ATOM 2014 O O . HIS A 1 253 ? -14.490 -7.260 27.566 1.00 85.75 253 HIS A O 1
ATOM 2020 N N . TYR A 1 254 ? -12.932 -8.741 26.903 1.00 85.00 254 TYR A N 1
ATOM 2021 C CA . TYR A 1 254 ? -11.812 -8.162 27.651 1.00 85.00 254 TYR A CA 1
ATOM 2022 C C . TYR A 1 254 ? -11.252 -6.908 26.978 1.00 85.00 254 TYR A C 1
ATOM 2024 O O . TYR A 1 254 ? -10.790 -5.996 27.664 1.00 85.00 254 TYR A O 1
ATOM 2032 N N . PHE A 1 255 ? -11.333 -6.824 25.650 1.00 90.00 255 PHE A N 1
ATOM 2033 C CA . PHE A 1 255 ? -10.901 -5.645 24.903 1.00 90.00 255 PHE A CA 1
ATOM 2034 C C . PHE A 1 255 ? -12.023 -4.601 24.913 1.00 90.00 255 PHE A C 1
ATOM 2036 O O . PHE A 1 255 ? -13.043 -4.733 24.226 1.00 90.00 255 PHE A O 1
ATOM 2043 N N . LYS A 1 256 ? -11.857 -3.587 25.771 1.00 90.75 256 LYS A N 1
ATOM 2044 C CA . LYS A 1 256 ? -12.835 -2.508 25.969 1.00 90.75 256 LYS A CA 1
ATOM 2045 C C . LYS A 1 256 ? -12.502 -1.267 25.156 1.00 90.75 256 LYS A C 1
ATOM 2047 O O . LYS A 1 256 ? -13.372 -0.741 24.476 1.00 90.75 256 LYS A O 1
ATOM 2052 N N . GLU A 1 257 ? -11.254 -0.826 25.181 1.00 93.75 257 GLU A N 1
ATOM 2053 C CA . GLU A 1 257 ? -10.817 0.404 24.522 1.00 93.75 257 GLU A CA 1
ATOM 2054 C C . GLU A 1 257 ? -9.549 0.160 23.721 1.00 93.75 257 GLU A C 1
ATOM 2056 O O . GLU A 1 257 ? -8.664 -0.574 24.164 1.00 93.75 257 GLU A O 1
ATOM 2061 N N . ILE A 1 258 ? -9.459 0.803 22.562 1.00 94.06 258 ILE A N 1
ATOM 2062 C CA . ILE A 1 258 ? -8.286 0.770 21.694 1.00 94.06 258 ILE A CA 1
ATOM 2063 C C . ILE A 1 258 ? -8.007 2.200 21.248 1.00 94.06 258 ILE A C 1
ATOM 2065 O O . ILE A 1 258 ? -8.916 2.931 20.862 1.00 94.06 258 ILE A O 1
ATOM 2069 N N . ILE A 1 259 ? -6.744 2.612 21.328 1.00 92.19 259 ILE A N 1
ATOM 2070 C CA . ILE A 1 259 ? -6.304 3.943 20.912 1.00 92.19 259 ILE A CA 1
ATOM 2071 C C . ILE A 1 259 ? -5.234 3.766 19.850 1.00 92.19 259 ILE A C 1
ATOM 2073 O O . ILE A 1 259 ? -4.209 3.132 20.100 1.00 92.19 259 ILE A O 1
ATOM 2077 N N . VAL A 1 260 ? -5.469 4.343 18.679 1.00 91.12 260 VAL A N 1
ATOM 2078 C CA . VAL A 1 260 ? -4.541 4.306 17.552 1.00 91.12 260 VAL A CA 1
ATOM 2079 C C . VAL A 1 260 ? -4.086 5.725 17.250 1.00 91.12 260 VAL A C 1
ATOM 2081 O O . VAL A 1 260 ? -4.896 6.623 17.029 1.00 91.12 260 VAL A O 1
ATOM 2084 N N . PHE A 1 261 ? -2.773 5.932 17.231 1.00 84.38 261 PHE A N 1
ATOM 2085 C CA . PHE A 1 261 ? -2.168 7.193 16.816 1.00 84.38 261 PHE A CA 1
ATOM 2086 C C . PHE A 1 261 ? -1.760 7.098 15.348 1.00 84.38 261 PHE A C 1
ATOM 2088 O O . PHE A 1 261 ? -1.145 6.123 14.924 1.00 84.38 261 PHE A O 1
ATOM 2095 N N . SER A 1 262 ? -2.087 8.128 14.578 1.00 80.31 262 SER A N 1
ATOM 2096 C CA . SER A 1 262 ? -1.684 8.304 13.181 1.00 80.31 262 SER A CA 1
ATOM 2097 C C . SER A 1 262 ? -1.035 9.680 13.000 1.00 80.31 262 SER A C 1
ATOM 2099 O O . SER A 1 262 ? -1.053 10.482 13.933 1.00 80.31 262 SER A O 1
ATOM 2101 N N . LYS A 1 263 ? -0.481 9.969 11.810 1.00 75.12 263 LYS A N 1
ATOM 2102 C CA . LYS A 1 263 ? 0.326 11.180 11.530 1.00 75.12 263 LYS A CA 1
ATOM 2103 C C . LYS A 1 263 ? -0.272 12.461 12.133 1.00 75.12 263 LYS A C 1
ATOM 2105 O O . LYS A 1 263 ? 0.449 13.207 12.783 1.00 75.12 263 LYS A O 1
ATOM 2110 N N . ASN A 1 264 ? -1.586 12.664 11.979 1.00 79.31 264 ASN A N 1
ATOM 2111 C CA . ASN A 1 264 ? -2.290 13.857 12.469 1.00 79.31 264 ASN A CA 1
ATOM 2112 C C . ASN A 1 264 ? -3.563 13.564 13.276 1.00 79.31 264 ASN A C 1
ATOM 2114 O O . ASN A 1 264 ? -4.225 14.508 13.709 1.00 79.31 264 ASN A O 1
ATOM 2118 N N . LEU A 1 265 ? -3.925 12.290 13.471 1.00 87.00 265 LEU A N 1
ATOM 2119 C CA . LEU A 1 265 ? -5.175 11.915 14.134 1.00 87.00 265 LEU A CA 1
ATOM 2120 C C . LEU A 1 265 ? -4.959 10.903 15.259 1.00 87.00 265 LEU A C 1
ATOM 2122 O O . LEU A 1 265 ? -4.107 10.017 15.166 1.00 87.00 265 LEU A O 1
ATOM 2126 N N . ILE A 1 266 ? -5.791 11.017 16.285 1.00 87.00 266 ILE A N 1
ATOM 2127 C CA . ILE A 1 266 ? -6.000 10.032 17.339 1.00 87.00 266 ILE A CA 1
ATOM 2128 C C . ILE A 1 266 ? -7.339 9.365 17.048 1.00 87.00 266 ILE A C 1
ATOM 2130 O O . ILE A 1 266 ? -8.356 10.046 16.939 1.00 87.00 266 ILE A O 1
ATOM 2134 N N . HIS A 1 267 ? -7.332 8.043 16.942 1.00 91.38 267 HIS A N 1
ATOM 2135 C CA . HIS A 1 267 ? -8.527 7.227 16.778 1.00 91.38 267 HIS A CA 1
ATOM 2136 C C . HIS A 1 267 ? -8.770 6.508 18.092 1.00 91.38 267 HIS A C 1
ATOM 2138 O O . HIS A 1 267 ? -7.954 5.698 18.532 1.00 91.38 267 HIS A O 1
ATOM 2144 N N . TYR A 1 268 ? -9.866 6.844 18.743 1.00 92.38 268 TYR A N 1
ATOM 2145 C CA . TYR A 1 268 ? -10.275 6.262 20.002 1.00 92.38 268 TYR A CA 1
ATOM 2146 C C . TYR A 1 268 ? -11.505 5.393 19.765 1.00 92.38 268 TYR A C 1
ATOM 2148 O O . TYR A 1 268 ? -12.537 5.867 19.289 1.00 92.38 268 TYR A O 1
ATOM 2156 N N . PHE A 1 269 ? -11.381 4.120 20.113 1.00 93.69 269 PHE A N 1
ATOM 2157 C CA . PHE A 1 269 ? -12.440 3.132 20.027 1.00 93.69 269 PHE A CA 1
ATOM 2158 C C . PHE A 1 269 ? -12.822 2.705 21.439 1.00 93.69 269 PHE A C 1
ATOM 2160 O O . PHE A 1 269 ? -11.947 2.453 22.272 1.00 93.69 269 PHE A O 1
ATOM 2167 N N . SER A 1 270 ? -14.119 2.608 21.715 1.00 93.25 270 SER A N 1
ATOM 2168 C CA . SER A 1 270 ? -14.610 2.170 23.019 1.00 93.25 270 SER A CA 1
ATOM 2169 C C . SER A 1 270 ? -15.867 1.332 22.890 1.00 93.25 270 SER A C 1
ATOM 2171 O O . SER A 1 270 ? -16.850 1.734 22.270 1.00 93.25 270 SER A O 1
ATOM 2173 N N . ARG A 1 271 ? -15.827 0.145 23.486 1.00 92.94 271 ARG A N 1
ATOM 2174 C CA . ARG A 1 271 ? -16.960 -0.766 23.579 1.00 92.94 271 ARG A CA 1
ATOM 2175 C C . ARG A 1 271 ? -17.920 -0.267 24.652 1.00 92.94 271 ARG A C 1
ATOM 2177 O O . ARG A 1 271 ? -17.499 -0.021 25.785 1.00 92.94 271 ARG A O 1
ATOM 2184 N N . PHE A 1 272 ? -19.199 -0.179 24.304 1.00 91.06 272 PHE A N 1
ATOM 2185 C CA . PHE A 1 272 ? -20.249 0.215 25.238 1.00 91.06 272 PHE A CA 1
ATOM 2186 C C . PHE A 1 272 ? -20.402 -0.807 26.374 1.00 91.06 272 PHE A C 1
ATOM 2188 O O . PHE A 1 272 ? -20.322 -2.022 26.162 1.00 91.06 272 PHE A O 1
ATOM 2195 N N . SER A 1 273 ? -20.612 -0.315 27.598 1.00 87.56 273 SER A N 1
ATOM 2196 C CA . SER A 1 273 ? -20.847 -1.159 28.781 1.00 87.56 273 SER A CA 1
ATOM 2197 C C . SER A 1 273 ? -22.227 -1.822 28.737 1.00 87.56 273 SER A C 1
ATOM 2199 O O . SER A 1 273 ? -22.357 -3.000 29.068 1.00 87.56 273 SER A O 1
ATOM 2201 N N . ASN A 1 274 ? -23.241 -1.069 28.304 1.00 85.94 274 ASN A N 1
ATOM 2202 C CA . ASN A 1 274 ? -24.640 -1.487 28.240 1.00 85.94 274 ASN A CA 1
ATOM 2203 C C . ASN A 1 274 ? -24.958 -2.376 27.022 1.00 85.94 274 ASN A C 1
ATOM 2205 O O . ASN A 1 274 ? -25.838 -3.232 27.100 1.00 85.94 274 ASN A O 1
ATOM 2209 N N . ASN A 1 275 ? -24.218 -2.215 25.922 1.00 87.50 275 ASN A N 1
ATOM 2210 C CA . ASN A 1 275 ? -24.331 -3.021 24.716 1.00 87.50 275 ASN A CA 1
ATOM 2211 C C . ASN A 1 275 ? -22.940 -3.367 24.166 1.00 87.50 275 ASN A C 1
ATOM 2213 O O . ASN A 1 275 ? -22.385 -2.624 23.355 1.00 87.50 275 ASN A O 1
ATOM 2217 N N . PRO A 1 276 ? -22.375 -4.525 24.543 1.00 86.81 276 PRO A N 1
ATOM 2218 C CA . PRO A 1 276 ? -21.034 -4.893 24.122 1.00 86.81 276 PRO A CA 1
ATOM 2219 C C . PRO A 1 276 ? -20.867 -5.061 22.610 1.00 86.81 276 PRO A C 1
ATOM 2221 O O . PRO A 1 276 ? -19.733 -5.069 22.155 1.00 86.81 276 PRO A O 1
ATOM 2224 N N . HIS A 1 277 ? -21.933 -5.186 21.815 1.00 87.75 277 HIS A N 1
ATOM 2225 C CA . HIS A 1 277 ? -21.822 -5.259 20.354 1.00 87.75 277 HIS A CA 1
ATOM 2226 C C . HIS A 1 277 ? -21.612 -3.892 19.696 1.00 87.75 277 HIS A C 1
ATOM 2228 O O . HIS A 1 277 ? -21.256 -3.837 18.520 1.00 87.75 277 HIS A O 1
ATOM 2234 N N . HIS A 1 278 ? -21.797 -2.799 20.440 1.00 90.50 278 HIS A N 1
ATOM 2235 C CA . HIS A 1 278 ? -21.594 -1.443 19.946 1.00 90.50 278 HIS A CA 1
ATOM 2236 C C . HIS A 1 278 ? -20.198 -0.932 20.292 1.00 90.50 278 HIS A C 1
ATOM 2238 O O . HIS A 1 278 ? -19.742 -1.031 21.435 1.00 90.50 278 HIS A O 1
ATOM 2244 N N . ILE A 1 279 ? -19.535 -0.352 19.293 1.00 92.44 279 ILE A N 1
ATOM 2245 C CA . ILE A 1 279 ? -18.253 0.340 19.426 1.00 92.44 279 ILE A CA 1
ATOM 2246 C C . ILE A 1 279 ? -18.454 1.808 19.059 1.00 92.44 279 ILE A C 1
ATOM 2248 O O . ILE A 1 279 ? -18.831 2.126 17.932 1.00 92.44 279 ILE A O 1
ATOM 2252 N N . ALA A 1 280 ? -18.184 2.703 20.005 1.00 91.12 280 ALA A N 1
ATOM 2253 C CA . ALA A 1 280 ? -18.010 4.119 19.723 1.00 91.12 280 ALA A CA 1
ATOM 2254 C C . ALA A 1 280 ? -16.643 4.330 19.073 1.00 91.12 280 ALA A C 1
ATOM 2256 O O . ALA A 1 280 ? -15.627 3.879 19.603 1.00 91.12 280 ALA A O 1
ATOM 2257 N N . VAL A 1 281 ? -16.624 5.048 17.957 1.00 90.69 281 VAL A N 1
ATOM 2258 C CA . VAL A 1 281 ? -15.412 5.481 17.264 1.00 90.69 281 VAL A CA 1
ATOM 2259 C C . VAL A 1 281 ? -15.362 6.995 17.307 1.00 90.69 281 VAL A C 1
ATOM 2261 O O . VAL A 1 281 ? -16.327 7.660 16.932 1.00 90.69 281 VAL A O 1
ATOM 2264 N N . ILE A 1 282 ? -14.242 7.537 17.770 1.00 89.44 282 ILE A N 1
ATOM 2265 C CA . ILE A 1 282 ? -14.000 8.973 17.865 1.00 89.44 282 ILE A CA 1
ATOM 2266 C C . ILE A 1 282 ? -12.640 9.258 17.247 1.00 89.44 282 ILE A C 1
ATOM 2268 O O . ILE A 1 282 ? -11.623 8.725 17.685 1.00 89.44 282 ILE A O 1
ATOM 2272 N N . VAL A 1 283 ? -12.621 10.113 16.234 1.00 88.38 283 VAL A N 1
ATOM 2273 C CA . VAL A 1 283 ? -11.404 10.535 15.550 1.00 88.38 283 VAL A CA 1
ATOM 2274 C C . VAL A 1 283 ? -11.187 12.009 15.832 1.00 88.38 283 VAL A C 1
ATOM 2276 O O . VAL A 1 283 ? -12.032 12.844 15.509 1.00 88.38 283 VAL A O 1
ATOM 2279 N N . CYS A 1 284 ? -10.042 12.333 16.414 1.00 86.88 284 CYS A N 1
ATOM 2280 C CA . CYS A 1 284 ? -9.657 13.690 16.782 1.00 86.88 284 CYS A CA 1
ATOM 2281 C C . CYS A 1 284 ? -8.304 14.044 16.176 1.00 86.88 284 CYS A C 1
ATOM 2283 O O . CYS A 1 284 ? -7.513 13.160 15.855 1.00 86.88 284 CYS A O 1
ATOM 2285 N N . ARG A 1 285 ? -7.985 15.334 16.078 1.00 83.00 285 ARG A N 1
ATOM 2286 C CA . ARG A 1 285 ? -6.617 15.773 15.764 1.00 83.00 285 ARG A CA 1
ATOM 2287 C C . ARG A 1 285 ? -5.653 15.463 16.921 1.00 83.00 285 ARG A C 1
ATOM 2289 O O . ARG A 1 285 ? -6.048 15.391 18.083 1.00 83.00 285 ARG A O 1
ATOM 2296 N N . THR A 1 286 ? -4.368 15.285 16.618 1.00 83.38 286 THR A N 1
ATOM 2297 C CA . THR A 1 286 ? -3.324 14.919 17.605 1.00 83.38 286 THR A CA 1
ATOM 2298 C C . THR A 1 286 ? -3.033 15.977 18.669 1.00 83.38 286 THR A C 1
ATOM 2300 O O . THR A 1 286 ? -2.391 15.671 19.669 1.00 83.38 286 THR A O 1
ATOM 2303 N N . ASN A 1 287 ? -3.513 17.207 18.491 1.00 78.19 287 ASN A N 1
ATOM 2304 C CA . ASN A 1 287 ? -3.411 18.287 19.474 1.00 78.19 287 ASN A CA 1
ATOM 2305 C C . ASN A 1 287 ? -4.382 18.124 20.663 1.00 78.19 287 ASN A C 1
ATOM 2307 O O . ASN A 1 287 ? -4.253 18.844 21.656 1.00 78.19 287 ASN A O 1
ATOM 2311 N N . VAL A 1 288 ? -5.345 17.199 20.583 1.00 83.62 288 VAL A N 1
ATOM 2312 C CA . VAL A 1 288 ? -6.298 16.940 21.665 1.00 83.62 288 VAL A CA 1
ATOM 2313 C C . VAL A 1 288 ? -5.602 16.291 22.858 1.00 83.62 288 VAL A C 1
ATOM 2315 O O . VAL A 1 288 ? -4.830 15.341 22.733 1.00 83.62 288 VAL A O 1
ATOM 2318 N N . ASN A 1 289 ? -5.924 16.772 24.060 1.00 83.50 289 ASN A N 1
ATOM 2319 C CA . ASN A 1 289 ? -5.477 16.139 25.295 1.00 83.50 289 ASN A CA 1
ATOM 2320 C C . ASN A 1 289 ? -6.111 14.743 25.435 1.00 83.50 289 ASN A C 1
ATOM 2322 O O . ASN A 1 289 ? -7.313 14.622 25.677 1.00 83.50 289 ASN A O 1
ATOM 2326 N N . LEU A 1 290 ? -5.288 13.697 25.331 1.00 83.88 290 LEU A N 1
ATOM 2327 C CA . LEU A 1 290 ? -5.737 12.305 25.366 1.00 83.88 290 LEU A CA 1
ATOM 2328 C C . LEU A 1 290 ? -6.510 11.949 26.643 1.00 83.88 290 LEU A C 1
ATOM 2330 O O . LEU A 1 290 ? -7.524 11.262 26.575 1.00 83.88 290 LEU A O 1
ATOM 2334 N N . ALA A 1 291 ? -6.063 12.425 27.807 1.00 76.75 291 ALA A N 1
ATOM 2335 C CA . ALA A 1 291 ? -6.738 12.137 29.071 1.00 76.75 291 ALA A CA 1
ATOM 2336 C C . ALA A 1 291 ? -8.150 12.741 29.099 1.00 76.75 291 ALA A C 1
ATOM 2338 O O . ALA A 1 291 ? -9.087 12.101 29.569 1.00 76.75 291 ALA A O 1
ATOM 2339 N N . ASN A 1 292 ? -8.313 13.945 28.546 1.00 82.19 292 ASN A N 1
ATOM 2340 C CA . ASN A 1 292 ? -9.611 14.595 28.392 1.00 82.19 292 ASN A CA 1
ATOM 2341 C C . ASN A 1 292 ? -10.512 13.842 27.399 1.00 82.19 292 ASN A C 1
ATOM 2343 O O . ASN A 1 292 ? -11.676 13.606 27.709 1.00 82.19 292 ASN A O 1
ATOM 2347 N N . LEU A 1 293 ? -9.968 13.424 26.248 1.00 85.62 293 LEU A N 1
ATOM 2348 C CA . LEU A 1 293 ? -10.675 12.600 25.258 1.00 85.62 293 LEU A CA 1
ATOM 2349 C C . LEU A 1 293 ? -11.213 11.312 25.893 1.00 85.62 293 LEU A C 1
ATOM 2351 O O . LEU A 1 293 ? -12.414 11.067 25.848 1.00 85.62 293 LEU A O 1
ATOM 2355 N N . VAL A 1 294 ? -10.342 10.530 26.535 1.00 88.56 294 VAL A N 1
ATOM 2356 C CA . VAL A 1 294 ? -10.708 9.249 27.160 1.00 88.56 294 VAL A CA 1
ATOM 2357 C C . VAL A 1 294 ? -11.700 9.458 28.303 1.00 88.56 294 VAL A C 1
ATOM 2359 O O . VAL A 1 294 ? -12.698 8.750 28.388 1.00 88.56 294 VAL A O 1
ATOM 2362 N N . SER A 1 295 ? -11.453 10.439 29.177 1.00 83.81 295 SER A N 1
ATOM 2363 C CA . SER A 1 295 ? -12.330 10.737 30.318 1.00 83.81 295 SER A CA 1
ATOM 2364 C C . SER A 1 295 ? -13.743 11.098 29.865 1.00 83.81 295 SER A C 1
ATOM 2366 O O . SER A 1 295 ? -14.718 10.555 30.384 1.00 83.81 295 SER A O 1
ATOM 2368 N N . LYS A 1 296 ? -13.853 11.961 28.847 1.00 84.69 296 LYS A N 1
ATOM 2369 C CA . LYS A 1 296 ? -15.138 12.295 28.240 1.00 84.69 296 LYS A CA 1
ATOM 2370 C C . LYS A 1 296 ? -15.747 11.060 27.595 1.00 84.69 296 LYS A C 1
ATOM 2372 O O . LYS A 1 296 ? -16.814 10.636 28.005 1.00 84.69 296 LYS A O 1
ATOM 2377 N N . ALA A 1 297 ? -15.075 10.415 26.654 1.00 86.94 297 ALA A N 1
ATOM 2378 C CA . ALA A 1 297 ? -15.669 9.282 25.956 1.00 86.94 297 ALA A CA 1
ATOM 2379 C C . ALA A 1 297 ? -16.191 8.190 26.915 1.00 86.94 297 ALA A C 1
ATOM 2381 O O . ALA A 1 297 ? -17.326 7.741 26.768 1.00 86.94 297 ALA A O 1
ATOM 2382 N N . ARG A 1 298 ? -15.442 7.853 27.975 1.00 88.12 298 ARG A N 1
ATOM 2383 C CA . ARG A 1 298 ? -15.904 6.936 29.034 1.00 88.12 298 ARG A CA 1
ATOM 2384 C C . ARG A 1 298 ? -17.129 7.440 29.788 1.00 88.12 298 ARG A C 1
ATOM 2386 O O . ARG A 1 298 ? -17.997 6.634 30.108 1.00 88.12 298 ARG A O 1
ATOM 2393 N N . SER A 1 299 ? -17.222 8.740 30.070 1.00 84.00 299 SER A N 1
ATOM 2394 C CA . SER A 1 299 ? -18.374 9.302 30.778 1.00 84.00 299 SER A CA 1
ATOM 2395 C C . SER A 1 299 ? -19.675 9.195 29.992 1.00 84.00 299 SER A C 1
ATOM 2397 O O . SER A 1 299 ? -20.717 9.408 30.592 1.00 84.00 299 SER A O 1
ATOM 2399 N N . TYR A 1 300 ? -19.637 8.839 28.706 1.00 83.31 300 TYR A N 1
ATOM 2400 C CA . TYR A 1 300 ? -20.815 8.493 27.914 1.00 83.31 300 TYR A CA 1
ATOM 2401 C C . TYR A 1 300 ? -20.915 6.988 27.640 1.00 83.31 300 TYR A C 1
ATOM 2403 O O . TYR A 1 300 ? -21.946 6.377 27.898 1.00 83.31 300 TYR A O 1
ATOM 2411 N N . VAL A 1 301 ? -19.841 6.383 27.125 1.00 85.62 301 VAL A N 1
ATOM 2412 C CA . VAL A 1 301 ? -19.843 5.004 26.602 1.00 85.62 301 VAL A CA 1
ATOM 2413 C C . VAL A 1 301 ? -19.978 3.960 27.716 1.00 85.62 301 VAL A C 1
ATOM 2415 O O . VAL A 1 301 ? -20.423 2.840 27.460 1.00 85.62 301 VAL A O 1
ATOM 2418 N N . TRP A 1 302 ? -19.582 4.303 28.946 1.00 85.00 302 TRP A N 1
ATOM 2419 C CA . TRP A 1 302 ? -19.583 3.384 30.090 1.00 85.00 302 TRP A CA 1
ATOM 2420 C C . TRP A 1 302 ? -20.653 3.682 31.150 1.00 85.00 302 TRP A C 1
ATOM 2422 O O . TRP A 1 302 ? -20.581 3.108 32.239 1.00 85.00 302 TRP A O 1
ATOM 2432 N N . GLN A 1 303 ? -21.630 4.547 30.856 1.00 75.00 303 GLN A N 1
ATOM 2433 C CA . GLN A 1 303 ? -22.826 4.705 31.699 1.00 75.00 303 GLN A CA 1
ATOM 2434 C C . GLN A 1 303 ? -23.764 3.503 31.563 1.00 75.00 303 GLN A C 1
ATOM 2436 O O . GLN A 1 303 ? -24.313 3.089 32.606 1.00 75.00 303 GLN A O 1
#

Radius of gyration: 23.58 Å; chains: 1; bounding box: 60×41×59 Å

Organism: Uabimicrobium amorphum (NCBI:txid2596890)

InterPro domains:
  IPR000242 Tyrosine-specific protein phosphatase, PTPase domain [PR00700] (91-109)
  IPR000242 Tyrosine-specific protein phosphatase, PTPase domain [PR00700] (132-142)
  IPR000387 Tyrosine-specific protein phosphatases domain [PS50056] (80-140)
  IPR003595 Protein-tyrosine phosphatase, catalytic [SM00404] (58-148)
  IPR016130 Protein-tyrosine phosphatase, active site [PS00383] (94-104)
  IPR020422 Dual specificity protein phosphatase domain [PS50054] (4-154)
  IPR029021 Protein-tyrosine phosphatase-like [G3DSA:3.90.190.10] (1-147)
  IPR029021 Protein-tyrosine phosphatase-like [SSF52799] (7-151)
  IPR050561 Protein Tyrosine Phosphatase [PTHR23339] (5-165)

Secondary structure (DSSP, 8-state):
--TT-EEEETTTEEEESPTTSSS-HHHHHHHHHHTT--EEEE-SSS--SSPGGGGT-EEEE----TT-PPPHHHHHHHHHHHHHHHHTT--EEEE-SSSSHHHHHHHHHHHHHTT--HHHHHHHHHHH-TTSS-SHHHHHHHHHHHHHHHHTT----TTS-------------PPP-HHHHHHHHHHTTSTTEEEEEEEETTTTEEEEEEESS---HHHHHHHHHHHHHHHHSHHHHHHHHHHHHHHT-S------EEEEE-SSEEEEEEE-SS-TTEEEEEEEETTS-HHHHHHHHHHHHT-

Sequence (303 aa):
MPVGFCWIIDQKLAGAGQPGLIHDIAEDYSYYKNLGISFIVNLTENIVPPSPTQYGFREKHFPINDMSIPNMPAAHQLCQEILTAIDEGETVLLHCKAGLGRTGTILACCLVLQGKTAIDALQYIRIKNSSYVQTTEQEEFIDQYQLYCQQNKCEIDPQKVENKQVIASKDPIEKKPSENRLFDKFIEQIPDTVATAIIDLQTQKMTHLQTIDNHPQQVIDLLYAATEDMYQGPKIQEIEQLFCQIRQEQKPHYFKEIIVFSKNLIHYFSRFSNNPHHIAVIVCRTNVNLANLVSKARSYVWQ

Foldseek 3Di:
DAFPWDDLPQLAEIFGADQCLPDRNVVVLVVCVVSQAAEEEEQDQDADPPHSVVVRHHYHYHYDPPLAEHDLVVLLVVLVVSVVCSVVPHHYYYYYHNRAAHVLLSQLLNVLLLPDALVRSNVSVCVRPVRHHPDPNSSVSSNVNNVVCVVVPSPNPPPPDDDDDDDDDDDDDDADPPLQVVVVVLLVVFPQWAKKWKAQQVVRDTNDIDGPDDDDVVVVSVVSVVVCCQQPNPVQQVVQVVVCVVVVHDRDRPPAWDWDDDPFKIWIWGAAQVHRSIIMIIIGTPVTDPVVVVVSVCVSRHD

pLDDT: mean 83.0, std 17.89, range [23.42, 98.81]